Protein AF-A0AAV7X5X4-F1 (afdb_monomer_lite)

pLDDT: mean 74.03, std 21.83, range [29.47, 97.56]

Foldseek 3Di:
DDDKDDWDDFPDQAAKGKIKIFDDDPDADDDPRDHDPDGMDMDMDGHHHDDPPLQVVLQVFAWEKDFVVVVDDPPVPCVPPVVNVVCVVPVPLDPPQPKAKWKKAFCDKDPQLCVDPSSVQNHHRAIAMAIEGSVQFDVVSVRDGTNSHAAPHWHKYDYPVGRRIIGIIHTDDFPDDDPPCVVVVVVVDDDDDDDDDDDDDDDDDDDDVVNVVVVVVVVVVVPDNPSANPHRYIYTD

Radius of gyration: 29.97 Å; chains: 1; bounding box: 57×84×78 Å

Structure (mmCIF, N/CA/C/O backbone):
data_AF-A0AAV7X5X4-F1
#
_entry.id   AF-A0AAV7X5X4-F1
#
loop_
_atom_site.group_PDB
_atom_site.id
_atom_site.type_symbol
_atom_site.label_atom_id
_atom_site.label_alt_id
_atom_site.label_comp_id
_atom_site.label_asym_id
_atom_site.label_entity_id
_atom_site.label_seq_id
_atom_site.pdbx_PDB_ins_code
_atom_site.Cartn_x
_atom_site.Cartn_y
_atom_site.Cartn_z
_atom_site.occupancy
_atom_site.B_iso_or_equiv
_atom_site.auth_seq_id
_atom_site.auth_comp_id
_atom_site.auth_asym_id
_atom_site.auth_atom_id
_atom_site.pdbx_PDB_model_num
ATOM 1 N N . MET A 1 1 ? 35.525 -22.283 -38.108 1.00 86.88 1 MET A N 1
ATOM 2 C CA . MET A 1 1 ? 34.504 -21.439 -37.450 1.00 86.88 1 MET A CA 1
ATOM 3 C C . MET A 1 1 ? 35.245 -20.297 -36.805 1.00 86.88 1 MET A C 1
ATOM 5 O O . MET A 1 1 ? 36.218 -20.585 -36.113 1.00 86.88 1 MET A O 1
ATOM 9 N N . SER A 1 2 ? 34.784 -19.061 -36.991 1.00 92.19 2 SER A N 1
ATOM 10 C CA . SER A 1 2 ? 35.547 -17.902 -36.536 1.00 92.19 2 SER A CA 1
ATOM 11 C C . SER A 1 2 ? 35.713 -17.884 -35.021 1.00 92.19 2 SER A C 1
ATOM 13 O O . SER A 1 2 ? 34.941 -18.499 -34.267 1.00 92.19 2 SER A O 1
ATOM 15 N N . ALA A 1 3 ? 36.687 -17.093 -34.572 1.00 93.94 3 ALA A N 1
ATOM 16 C CA . ALA A 1 3 ? 36.686 -16.584 -33.213 1.00 93.94 3 ALA A CA 1
ATOM 17 C C . ALA A 1 3 ? 35.323 -15.943 -32.883 1.00 93.94 3 ALA A C 1
ATOM 19 O O . ALA A 1 3 ? 34.595 -15.468 -33.763 1.00 93.94 3 ALA A O 1
ATOM 20 N N . TRP A 1 4 ? 34.974 -15.951 -31.599 1.00 96.12 4 TRP A N 1
ATOM 21 C CA . TRP A 1 4 ? 33.823 -15.206 -31.109 1.00 96.12 4 TRP A CA 1
ATOM 22 C C . TRP A 1 4 ? 34.075 -13.706 -31.242 1.00 96.12 4 TRP A C 1
ATOM 24 O O . TRP A 1 4 ? 35.120 -13.226 -30.805 1.00 96.12 4 TRP A O 1
ATOM 34 N N . GLY A 1 5 ? 33.097 -12.977 -31.779 1.00 96.25 5 GLY A N 1
ATOM 35 C CA . GLY A 1 5 ? 33.102 -11.517 -31.751 1.00 96.25 5 GLY A CA 1
ATOM 36 C C . GLY A 1 5 ? 33.012 -10.947 -30.325 1.00 96.25 5 GLY A C 1
ATOM 37 O O . GLY A 1 5 ? 32.880 -11.703 -29.347 1.00 96.25 5 GLY A O 1
ATOM 38 N N . PRO A 1 6 ? 33.061 -9.609 -30.188 1.00 97.00 6 PRO A N 1
ATOM 39 C CA . PRO A 1 6 ? 32.808 -8.944 -28.916 1.00 97.00 6 PRO A CA 1
ATOM 40 C C . PRO A 1 6 ? 31.407 -9.278 -28.388 1.00 97.00 6 PRO A C 1
ATOM 42 O O . PRO A 1 6 ? 30.517 -9.702 -29.128 1.00 97.00 6 PRO A O 1
ATOM 45 N N . TRP A 1 7 ? 31.217 -9.087 -27.085 1.00 97.12 7 TRP A N 1
ATOM 46 C CA . TRP A 1 7 ? 29.878 -9.076 -26.506 1.00 97.12 7 TRP A CA 1
ATOM 47 C C . TRP A 1 7 ? 29.162 -7.781 -26.884 1.00 97.12 7 TRP A C 1
ATOM 49 O O . TRP A 1 7 ? 29.785 -6.722 -26.908 1.00 97.12 7 TRP A O 1
ATOM 59 N N . SER A 1 8 ? 27.858 -7.878 -27.138 1.00 96.75 8 SER A N 1
ATOM 60 C CA . SER A 1 8 ? 26.961 -6.729 -27.157 1.00 96.75 8 SER A CA 1
ATOM 61 C C . SER A 1 8 ? 26.970 -6.012 -25.809 1.00 96.75 8 SER A C 1
ATOM 63 O O . SER A 1 8 ? 27.376 -6.571 -24.783 1.00 96.75 8 SER A O 1
ATOM 65 N N . GLU A 1 9 ? 26.407 -4.813 -25.798 1.00 95.19 9 GLU A N 1
ATOM 66 C CA . GLU A 1 9 ? 25.955 -4.174 -24.568 1.00 95.19 9 GLU A CA 1
ATOM 67 C C . GLU A 1 9 ? 24.851 -5.008 -23.884 1.00 95.19 9 GLU A C 1
ATOM 69 O O . GLU A 1 9 ? 24.385 -6.032 -24.410 1.00 95.19 9 GLU A O 1
ATOM 74 N N . CYS A 1 10 ? 24.485 -4.609 -22.666 1.00 95.19 10 CYS A N 1
ATOM 75 C CA . CYS A 1 10 ? 23.444 -5.267 -21.884 1.00 95.19 10 CYS A CA 1
ATOM 76 C C . CYS A 1 10 ? 22.060 -4.874 -22.419 1.00 95.19 10 CYS A C 1
ATOM 78 O O . CYS A 1 10 ? 21.794 -3.689 -22.579 1.00 95.19 10 CYS A O 1
ATOM 80 N N . ASP A 1 11 ? 21.168 -5.843 -22.643 1.00 94.81 11 ASP A N 1
ATOM 81 C CA . ASP A 1 11 ? 19.790 -5.589 -23.103 1.00 94.81 11 ASP A CA 1
ATOM 82 C C . ASP A 1 11 ? 18.878 -4.924 -22.049 1.00 94.81 11 ASP A C 1
ATOM 84 O O . ASP A 1 11 ? 17.725 -4.611 -22.341 1.00 94.81 11 ASP A O 1
ATOM 88 N N . ALA A 1 12 ? 19.397 -4.677 -20.841 1.00 89.75 12 ALA A N 1
ATOM 89 C CA . ALA A 1 12 ? 18.703 -4.011 -19.750 1.00 89.75 12 ALA A CA 1
ATOM 90 C C . ALA A 1 12 ? 19.502 -2.800 -19.240 1.00 89.75 12 ALA A C 1
ATOM 92 O O . ALA A 1 12 ? 20.587 -2.948 -18.672 1.00 89.75 12 ALA A O 1
ATOM 93 N N . GLU A 1 13 ? 18.918 -1.606 -19.369 1.00 88.69 13 GLU A N 1
ATOM 94 C CA . GLU A 1 13 ? 19.448 -0.353 -18.807 1.00 88.69 13 GLU A CA 1
ATOM 95 C C . GLU A 1 13 ? 19.591 -0.428 -17.278 1.00 88.69 13 GLU A C 1
ATOM 97 O O . GLU A 1 13 ? 20.532 0.115 -16.692 1.00 88.69 13 GLU A O 1
ATOM 102 N N . CYS A 1 14 ? 18.673 -1.146 -16.621 1.00 88.62 14 CYS A N 1
ATOM 103 C CA . CYS A 1 14 ? 18.682 -1.380 -15.185 1.00 88.62 14 CYS A CA 1
ATOM 104 C C . CYS A 1 14 ? 18.357 -2.838 -14.828 1.00 88.62 14 CYS A C 1
ATOM 106 O O . CYS A 1 14 ? 17.607 -3.522 -15.521 1.00 88.62 14 CYS A O 1
ATOM 108 N N . GLY A 1 15 ? 18.882 -3.308 -13.695 1.00 86.81 15 GLY A N 1
ATOM 109 C CA . GLY A 1 15 ? 18.588 -4.644 -13.176 1.00 86.81 15 GLY A CA 1
ATOM 110 C C . GLY A 1 15 ? 19.305 -5.757 -13.942 1.00 86.81 15 GLY A C 1
ATOM 111 O O . GLY A 1 15 ? 20.392 -5.552 -14.472 1.00 86.81 15 GLY A O 1
ATOM 112 N N . ALA A 1 16 ? 18.731 -6.960 -13.942 1.00 92.50 16 ALA A N 1
ATOM 113 C CA . ALA A 1 16 ? 19.340 -8.128 -14.572 1.00 92.50 16 ALA A CA 1
ATOM 114 C C . ALA A 1 16 ? 18.939 -8.233 -16.050 1.00 92.50 16 ALA A C 1
ATOM 116 O O . ALA A 1 16 ? 17.757 -8.370 -16.360 1.00 92.50 16 ALA A O 1
ATOM 117 N N . GLY A 1 17 ? 19.934 -8.234 -16.935 1.00 95.00 17 GLY A N 1
ATOM 118 C CA . GLY A 1 17 ? 19.769 -8.385 -18.380 1.00 95.00 17 GLY A CA 1
ATOM 119 C C . GLY A 1 17 ? 20.626 -9.508 -18.958 1.00 95.00 17 GLY A C 1
ATOM 120 O O . GLY A 1 17 ? 21.184 -10.358 -18.248 1.00 95.00 17 GLY A O 1
ATOM 121 N N . ARG A 1 18 ? 20.757 -9.510 -20.280 1.00 96.81 18 ARG A N 1
ATOM 122 C CA . ARG A 1 18 ? 21.574 -10.433 -21.066 1.00 96.81 18 ARG A CA 1
ATOM 123 C C . ARG A 1 18 ? 22.404 -9.651 -22.080 1.00 96.81 18 ARG A C 1
ATOM 125 O O . ARG A 1 18 ? 22.005 -8.615 -22.592 1.00 96.81 18 ARG A O 1
ATOM 132 N N . MET A 1 19 ? 23.569 -10.190 -22.402 1.00 97.25 19 MET A N 1
ATOM 133 C CA . MET A 1 19 ? 24.369 -9.756 -23.545 1.00 97.25 19 MET A CA 1
ATOM 134 C C . MET A 1 19 ? 24.699 -10.968 -24.413 1.00 97.25 19 MET A C 1
ATOM 136 O O . MET A 1 19 ? 24.740 -12.110 -23.929 1.00 97.25 19 MET A O 1
ATOM 140 N N . SER A 1 20 ? 24.918 -10.741 -25.704 1.00 97.38 20 SER A N 1
ATOM 141 C CA . SER A 1 20 ? 25.133 -11.802 -26.690 1.00 97.38 20 SER A CA 1
ATOM 142 C C . SER A 1 20 ? 26.377 -11.565 -27.538 1.00 97.38 20 SER A C 1
ATOM 144 O O . SER A 1 20 ? 26.857 -10.444 -27.643 1.00 97.38 20 SER A O 1
ATOM 146 N N . ARG A 1 21 ? 26.921 -12.630 -28.126 1.00 97.56 21 ARG A N 1
ATOM 147 C CA . ARG A 1 21 ? 27.977 -12.547 -29.142 1.00 97.56 21 ARG A CA 1
ATOM 148 C C . ARG A 1 21 ? 27.797 -13.624 -30.196 1.00 97.56 21 ARG A C 1
ATOM 150 O O . ARG A 1 21 ? 27.261 -14.693 -29.896 1.00 97.56 21 ARG A O 1
ATOM 157 N N . ALA A 1 22 ? 28.275 -13.352 -31.404 1.00 96.56 22 ALA A N 1
ATOM 158 C CA . ALA A 1 22 ? 28.167 -14.243 -32.554 1.00 96.56 22 ALA A CA 1
ATOM 159 C C . ALA A 1 22 ? 29.541 -14.726 -33.056 1.00 96.56 22 ALA A C 1
ATOM 161 O O . ALA A 1 22 ? 30.582 -14.160 -32.710 1.00 96.56 22 ALA A O 1
ATOM 162 N N . ARG A 1 23 ? 29.534 -15.777 -33.880 1.00 95.88 23 ARG A N 1
ATOM 163 C CA . ARG A 1 23 ? 30.668 -16.242 -34.696 1.00 95.88 23 ARG A CA 1
ATOM 164 C C . ARG A 1 23 ? 30.175 -16.870 -35.999 1.00 95.88 23 ARG A C 1
ATOM 166 O O . ARG A 1 23 ? 29.079 -17.428 -36.037 1.00 95.88 23 ARG A O 1
ATOM 173 N N . ALA A 1 24 ? 30.996 -16.817 -37.041 1.00 94.31 24 ALA A N 1
ATOM 174 C CA . ALA A 1 24 ? 30.646 -17.266 -38.384 1.00 94.31 24 ALA A CA 1
ATOM 175 C C . ALA A 1 24 ? 31.143 -18.689 -38.707 1.00 94.31 24 ALA A C 1
ATOM 177 O O . ALA A 1 24 ? 32.104 -19.208 -38.124 1.00 94.31 24 ALA A O 1
ATOM 178 N N . ILE A 1 25 ? 30.504 -19.310 -39.700 1.00 93.69 25 ILE A N 1
ATOM 179 C CA . ILE A 1 25 ? 30.976 -20.540 -40.344 1.00 93.69 25 ILE A CA 1
ATOM 180 C C . ILE A 1 25 ? 31.867 -20.140 -41.528 1.00 93.69 25 ILE A C 1
ATOM 182 O O . ILE A 1 25 ? 31.377 -19.884 -42.617 1.00 93.69 25 ILE A O 1
ATOM 186 N N . GLU A 1 26 ? 33.184 -20.080 -41.316 1.00 90.75 26 GLU A N 1
ATOM 187 C CA . GLU A 1 26 ? 34.158 -19.725 -42.374 1.00 90.75 26 GLU A CA 1
ATOM 188 C C . GLU A 1 26 ? 34.313 -20.817 -43.444 1.00 90.75 26 GLU A C 1
ATOM 190 O O . GLU A 1 26 ? 34.779 -20.554 -44.547 1.00 90.75 26 GLU A O 1
ATOM 195 N N . ARG A 1 27 ? 33.988 -22.067 -43.092 1.00 89.19 27 ARG A N 1
ATOM 196 C CA . ARG A 1 27 ? 34.016 -23.235 -43.977 1.00 89.19 27 ARG A CA 1
ATOM 197 C C . ARG A 1 27 ? 32.823 -24.127 -43.624 1.00 89.19 27 ARG A C 1
ATOM 199 O O . ARG A 1 27 ? 32.740 -24.537 -42.461 1.00 89.19 27 ARG A O 1
ATOM 206 N N . PRO A 1 28 ? 31.893 -24.400 -44.556 1.00 86.88 28 PRO A N 1
ATOM 207 C CA . PRO A 1 28 ? 30.778 -25.305 -44.303 1.00 86.88 28 PRO A CA 1
ATOM 208 C C . PRO A 1 28 ? 31.270 -26.758 -44.169 1.00 86.88 28 PRO A C 1
ATOM 210 O O . PRO A 1 28 ? 32.331 -27.097 -44.700 1.00 86.88 28 PRO A O 1
ATOM 213 N N . PRO A 1 29 ? 30.521 -27.636 -43.479 1.00 87.94 29 PRO A N 1
ATOM 214 C CA . PRO A 1 29 ? 30.790 -29.067 -43.517 1.00 87.94 29 PRO A CA 1
ATOM 215 C C . PRO A 1 29 ? 30.564 -29.615 -44.934 1.00 87.94 29 PRO A C 1
ATOM 217 O O . PRO A 1 29 ? 29.550 -29.324 -45.564 1.00 87.94 29 PRO A O 1
ATOM 220 N N . ILE A 1 30 ? 31.499 -30.437 -45.408 1.00 91.44 30 ILE A N 1
ATOM 221 C CA . ILE A 1 30 ? 31.429 -31.160 -46.686 1.00 91.44 30 ILE A CA 1
ATOM 222 C C . ILE A 1 30 ? 31.573 -32.665 -46.434 1.00 91.44 30 ILE A C 1
ATOM 224 O O . ILE A 1 30 ? 32.090 -33.060 -45.389 1.00 91.44 30 ILE A O 1
ATOM 228 N N . ASN A 1 31 ? 31.124 -33.501 -47.375 1.00 90.56 31 ASN A N 1
ATOM 229 C CA . ASN A 1 31 ? 31.317 -34.961 -47.375 1.00 90.56 31 ASN A CA 1
ATOM 230 C C . ASN A 1 31 ? 30.936 -35.657 -46.046 1.00 90.56 31 ASN A C 1
ATOM 232 O O . ASN A 1 31 ? 31.691 -36.471 -45.522 1.00 90.56 31 ASN A O 1
ATOM 236 N N . GLY A 1 32 ? 29.781 -35.303 -45.468 1.00 88.56 32 GLY A N 1
ATOM 237 C CA . GLY A 1 32 ? 29.319 -35.851 -44.181 1.00 88.56 32 GLY A CA 1
ATOM 238 C C . GLY A 1 32 ? 29.991 -35.249 -42.937 1.00 88.56 32 GLY A C 1
ATOM 239 O O . GLY A 1 32 ? 29.809 -35.757 -41.832 1.00 88.56 32 GLY A O 1
ATOM 240 N N . GLY A 1 33 ? 30.763 -34.168 -43.091 1.00 86.44 33 GLY A N 1
ATOM 241 C CA . GLY A 1 33 ? 31.429 -33.473 -41.992 1.00 86.44 33 GLY A CA 1
ATOM 242 C C . GLY A 1 33 ? 30.476 -33.006 -40.883 1.00 86.44 33 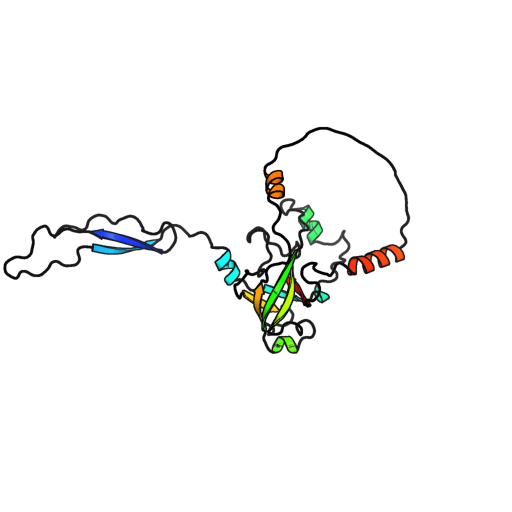GLY A C 1
ATOM 243 O O . GLY A 1 33 ? 29.344 -32.591 -41.125 1.00 86.44 33 GLY A O 1
ATOM 244 N N . LYS A 1 34 ? 30.961 -33.045 -39.638 1.00 88.88 34 LYS A N 1
ATOM 245 C CA . LYS A 1 34 ? 30.184 -32.705 -38.437 1.00 88.88 34 LYS A CA 1
ATOM 246 C C . LYS A 1 34 ? 29.632 -31.273 -38.493 1.00 88.88 34 LYS A C 1
ATOM 248 O O . LYS A 1 34 ? 30.373 -30.327 -38.759 1.00 88.88 34 LYS A O 1
ATOM 253 N N . HIS A 1 35 ? 28.348 -31.111 -38.163 1.00 86.75 35 HIS A N 1
ATOM 254 C CA . HIS A 1 35 ? 27.709 -29.798 -38.049 1.00 86.75 35 HIS A CA 1
ATOM 255 C C . HIS A 1 35 ? 28.466 -28.861 -37.094 1.00 86.75 35 HIS A C 1
ATOM 257 O O . HIS A 1 35 ? 28.975 -29.271 -36.047 1.00 86.75 35 HIS A O 1
ATOM 263 N N . CYS A 1 36 ? 28.496 -27.575 -37.446 1.00 88.38 36 CYS A N 1
ATOM 264 C CA . CYS A 1 36 ? 29.049 -26.531 -36.592 1.00 88.38 36 CYS A CA 1
ATOM 265 C C . CYS A 1 36 ? 28.257 -26.406 -35.281 1.00 88.38 36 CYS A C 1
ATOM 267 O O . CYS A 1 36 ? 27.032 -26.509 -35.267 1.00 88.38 36 CYS A O 1
ATOM 269 N N . GLY A 1 37 ? 28.964 -26.154 -34.175 1.00 89.56 37 GLY A N 1
ATOM 270 C CA . GLY A 1 37 ? 28.332 -25.867 -32.885 1.00 89.56 37 GLY A CA 1
ATOM 271 C C . GLY A 1 37 ? 27.673 -24.483 -32.848 1.00 89.56 37 GLY A C 1
ATOM 272 O O . GLY A 1 37 ? 27.738 -23.725 -33.812 1.00 89.56 37 GLY A O 1
ATOM 273 N N . ALA A 1 38 ? 27.090 -24.123 -31.699 1.00 92.81 38 ALA A N 1
ATOM 274 C CA . ALA A 1 38 ? 26.351 -22.870 -31.520 1.00 92.81 38 ALA A CA 1
ATOM 275 C C . ALA A 1 38 ? 27.091 -21.633 -32.079 1.00 92.81 38 ALA A C 1
ATOM 277 O O . ALA A 1 38 ? 28.264 -21.394 -31.757 1.00 92.81 38 ALA A O 1
ATOM 278 N N . LEU A 1 39 ? 26.379 -20.859 -32.906 1.00 95.12 39 LEU A N 1
ATOM 279 C CA . LEU A 1 39 ? 26.858 -19.634 -33.564 1.00 95.12 39 LEU A CA 1
ATOM 280 C C . LEU A 1 39 ? 26.618 -18.370 -32.734 1.00 95.12 39 LEU A C 1
ATOM 282 O O . LEU A 1 39 ? 27.253 -17.352 -32.982 1.00 95.12 39 LEU A O 1
ATOM 286 N N . VAL A 1 40 ? 25.727 -18.443 -31.742 1.00 96.31 40 VAL A N 1
ATOM 287 C CA . VAL A 1 40 ? 25.410 -17.362 -30.802 1.00 96.31 40 VAL A CA 1
ATOM 288 C C . VAL A 1 40 ? 25.638 -17.863 -29.381 1.00 96.31 40 VAL A C 1
ATOM 290 O O . VAL A 1 40 ? 25.198 -18.957 -29.026 1.00 96.31 40 VAL A O 1
ATOM 293 N N . GLN A 1 41 ? 26.302 -17.057 -28.557 1.00 97.12 41 GLN A N 1
ATOM 294 C CA . GLN A 1 41 ? 26.424 -17.263 -27.116 1.00 97.12 41 GLN A CA 1
ATOM 295 C C . GLN A 1 41 ? 25.696 -16.125 -26.393 1.00 97.12 41 GLN A C 1
ATOM 297 O O . GLN A 1 41 ? 25.760 -14.977 -26.829 1.00 97.12 41 GLN A O 1
ATOM 302 N N . LYS A 1 42 ? 25.017 -16.427 -25.283 1.00 97.31 42 LYS A N 1
ATOM 303 C CA . LYS A 1 42 ? 24.385 -15.436 -24.396 1.00 97.31 42 LYS A CA 1
ATOM 304 C C . LYS A 1 42 ? 24.942 -15.599 -22.979 1.00 97.31 42 LYS A C 1
ATOM 306 O O . LYS A 1 42 ? 25.141 -16.732 -22.544 1.00 97.31 42 LYS A O 1
ATOM 311 N N . ARG A 1 43 ? 25.165 -14.498 -22.259 1.00 96.56 43 ARG A N 1
ATOM 312 C CA . ARG A 1 43 ? 25.468 -14.485 -20.813 1.00 96.56 43 ARG A CA 1
ATOM 313 C C . ARG A 1 43 ? 24.611 -13.440 -20.103 1.00 96.56 43 ARG A C 1
ATOM 315 O O . ARG A 1 43 ? 24.091 -12.540 -20.756 1.00 96.56 43 ARG A O 1
ATOM 322 N N . ALA A 1 44 ? 24.456 -13.572 -18.789 1.00 95.94 44 ALA A N 1
ATOM 323 C CA . ALA A 1 44 ? 23.809 -12.547 -17.977 1.00 95.94 44 ALA A CA 1
ATOM 324 C C . ALA A 1 44 ? 24.676 -11.278 -17.888 1.00 95.94 44 ALA A C 1
ATOM 326 O O . ALA A 1 44 ? 25.903 -11.339 -18.017 1.00 95.94 44 ALA A O 1
ATOM 327 N N . CYS A 1 45 ? 24.029 -10.146 -17.646 1.00 95.31 45 CYS A N 1
ATOM 328 C CA . CYS A 1 45 ? 24.646 -8.868 -17.313 1.00 95.31 45 CYS A CA 1
ATOM 329 C C . CYS A 1 45 ? 23.791 -8.138 -16.271 1.00 95.31 45 CYS A C 1
ATOM 331 O O . CYS A 1 45 ? 22.670 -8.552 -15.975 1.00 95.31 45 CYS A O 1
ATOM 333 N N . MET A 1 46 ? 24.342 -7.073 -15.697 1.00 92.31 46 MET A N 1
ATOM 334 C CA . MET A 1 46 ? 23.645 -6.217 -14.746 1.00 92.31 46 MET A CA 1
ATOM 335 C C . MET A 1 46 ? 23.743 -4.781 -15.256 1.00 92.31 46 MET A C 1
ATOM 337 O O . MET A 1 46 ? 24.854 -4.279 -15.433 1.00 92.31 46 MET A O 1
ATOM 341 N N . GLY A 1 47 ? 22.599 -4.153 -15.513 1.00 87.69 47 GLY A N 1
ATOM 342 C CA . GLY A 1 47 ? 22.500 -2.720 -15.758 1.00 87.69 47 GLY A CA 1
ATOM 343 C C . GLY A 1 47 ? 22.621 -1.923 -14.457 1.00 87.69 47 GLY A C 1
ATOM 344 O O . GLY A 1 47 ? 23.042 -2.434 -13.412 1.00 87.69 47 GLY A O 1
ATOM 345 N N . GLN A 1 48 ? 22.203 -0.662 -14.492 1.00 87.69 48 GLN A N 1
ATOM 346 C CA . GLN A 1 48 ? 22.166 0.189 -13.304 1.00 87.69 48 GLN A CA 1
ATOM 347 C C . GLN A 1 48 ? 21.202 -0.337 -12.227 1.00 87.69 48 GLN A C 1
ATOM 349 O O . GLN A 1 48 ? 20.344 -1.193 -12.464 1.00 87.69 48 GLN A O 1
ATOM 354 N N . ARG A 1 49 ? 21.306 0.190 -11.002 1.00 78.75 49 ARG A N 1
ATOM 355 C CA . ARG A 1 49 ? 20.288 -0.066 -9.971 1.00 78.75 49 ARG A CA 1
ATOM 356 C C . ARG A 1 49 ? 18.961 0.532 -10.439 1.00 78.75 49 ARG A C 1
ATOM 358 O O . ARG A 1 49 ? 18.846 1.751 -10.500 1.00 78.75 49 ARG A O 1
ATOM 365 N N . CYS A 1 50 ? 17.972 -0.312 -10.738 1.00 77.38 50 CYS A N 1
ATOM 366 C CA . CYS A 1 50 ? 16.644 0.170 -11.111 1.00 77.38 50 CYS A CA 1
ATOM 367 C C . CYS A 1 50 ? 16.083 1.129 -10.051 1.00 77.38 50 CYS A C 1
ATOM 369 O O . CYS A 1 50 ? 16.263 0.870 -8.850 1.00 77.38 50 CYS A O 1
ATOM 371 N N . PRO A 1 51 ? 15.352 2.181 -10.465 1.00 71.81 51 PRO A N 1
ATOM 372 C CA . PRO A 1 51 ? 14.519 2.952 -9.558 1.00 71.81 51 PRO A CA 1
ATOM 373 C C . PRO A 1 51 ? 13.656 2.011 -8.715 1.00 71.81 51 PRO A C 1
ATOM 375 O O . PRO A 1 51 ? 13.087 1.041 -9.224 1.00 71.81 51 PRO A O 1
ATOM 378 N N . ARG A 1 52 ? 13.553 2.276 -7.409 1.00 65.31 52 ARG A N 1
ATOM 379 C CA . ARG A 1 52 ? 12.592 1.553 -6.572 1.00 65.31 52 ARG A CA 1
ATOM 380 C C . ARG A 1 52 ? 11.194 1.981 -6.993 1.00 65.31 52 ARG A C 1
ATOM 382 O O . ARG A 1 52 ? 10.754 3.062 -6.615 1.00 65.31 52 ARG A O 1
ATOM 389 N N . ASP A 1 53 ? 10.506 1.114 -7.729 1.00 69.31 53 ASP A N 1
ATOM 390 C CA . ASP A 1 53 ? 9.074 1.240 -7.979 1.00 69.31 53 ASP A CA 1
ATOM 391 C C . ASP A 1 53 ? 8.346 1.420 -6.633 1.00 69.31 53 ASP A C 1
ATOM 393 O O . ASP A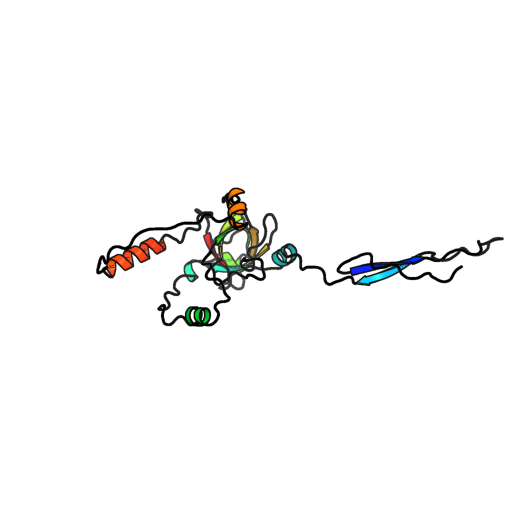 1 53 ? 8.269 0.506 -5.802 1.00 69.31 53 ASP A O 1
ATOM 397 N N . GLN A 1 54 ? 7.838 2.633 -6.408 1.00 66.19 54 GLN A N 1
ATOM 398 C CA . GLN A 1 54 ? 7.165 2.998 -5.167 1.00 66.19 54 GLN A CA 1
ATOM 399 C C . GLN A 1 54 ? 5.850 2.231 -4.977 1.00 66.19 54 GLN A C 1
ATOM 401 O O . GLN A 1 54 ? 5.419 2.049 -3.837 1.00 66.19 54 GLN A O 1
ATOM 406 N N . ARG A 1 55 ? 5.243 1.733 -6.063 1.00 69.88 55 ARG A N 1
ATOM 407 C CA . ARG A 1 55 ? 4.045 0.887 -6.041 1.00 69.88 55 ARG A CA 1
ATOM 408 C C . ARG A 1 55 ? 4.407 -0.510 -5.532 1.00 69.88 55 ARG A C 1
ATOM 410 O O . ARG A 1 55 ? 3.756 -1.019 -4.622 1.00 69.88 55 ARG A O 1
ATOM 417 N N . GLN A 1 56 ? 5.511 -1.096 -6.001 1.00 78.25 56 GLN A N 1
ATOM 418 C CA . GLN A 1 56 ? 6.065 -2.330 -5.420 1.00 78.25 56 GLN A CA 1
ATOM 419 C C . GLN A 1 56 ? 6.540 -2.172 -3.971 1.00 78.25 56 GLN A C 1
ATOM 421 O O . GLN A 1 56 ? 6.439 -3.133 -3.204 1.00 78.25 56 GLN A O 1
ATOM 426 N N . ALA A 1 57 ? 7.022 -0.992 -3.569 1.00 79.81 57 ALA A N 1
ATOM 427 C CA . ALA A 1 57 ? 7.293 -0.700 -2.162 1.00 79.81 57 ALA A CA 1
ATOM 428 C C . ALA A 1 57 ? 5.993 -0.708 -1.335 1.00 79.81 57 ALA A C 1
ATOM 430 O O . ALA A 1 57 ? 5.903 -1.464 -0.369 1.00 79.81 57 ALA A O 1
ATOM 431 N N . ALA A 1 58 ? 4.948 -0.000 -1.778 1.00 82.88 58 ALA A N 1
ATOM 432 C CA . ALA A 1 58 ? 3.647 0.052 -1.101 1.00 82.88 58 ALA A CA 1
ATOM 433 C C . ALA A 1 58 ? 2.942 -1.319 -0.986 1.00 82.88 58 ALA A C 1
ATOM 435 O O . ALA A 1 58 ? 2.276 -1.591 0.010 1.00 82.88 58 ALA A O 1
ATOM 436 N N . LEU A 1 59 ? 3.143 -2.236 -1.942 1.00 87.50 59 LEU A N 1
ATOM 437 C CA . LEU A 1 59 ? 2.693 -3.640 -1.838 1.00 87.50 59 LEU A CA 1
ATOM 438 C C . LEU A 1 59 ? 3.441 -4.452 -0.752 1.00 87.50 59 LEU A C 1
ATOM 440 O O . LEU A 1 59 ? 2.958 -5.492 -0.277 1.00 87.50 59 LEU A O 1
ATOM 444 N N . ARG A 1 60 ? 4.645 -4.015 -0.367 1.00 89.25 60 ARG A N 1
ATOM 445 C CA . ARG A 1 60 ? 5.503 -4.644 0.656 1.00 89.25 60 ARG A CA 1
ATOM 446 C C . ARG A 1 60 ? 5.367 -3.992 2.035 1.00 89.25 60 ARG A C 1
ATOM 448 O O . ARG A 1 60 ? 5.610 -4.670 3.032 1.00 89.25 60 ARG A O 1
ATOM 455 N N . GLU A 1 61 ? 4.901 -2.750 2.102 1.00 91.38 61 GLU A N 1
ATOM 456 C CA . GLU A 1 61 ? 4.511 -2.083 3.347 1.00 91.38 61 GLU A CA 1
ATOM 457 C C . GLU A 1 61 ? 3.419 -2.877 4.107 1.00 91.38 61 GLU A C 1
ATOM 459 O O . GLU A 1 61 ? 2.673 -3.686 3.542 1.00 91.38 61 GLU A O 1
ATOM 464 N N . THR A 1 62 ? 3.353 -2.657 5.420 1.00 95.00 62 THR A N 1
ATOM 465 C CA . THR A 1 62 ? 2.284 -3.133 6.308 1.00 95.00 62 THR A CA 1
ATOM 466 C C . THR A 1 62 ? 1.892 -1.949 7.181 1.00 95.00 62 THR A C 1
ATOM 468 O O . THR A 1 62 ? 2.761 -1.370 7.833 1.00 95.00 62 THR A O 1
ATOM 471 N N . ALA A 1 63 ? 0.615 -1.575 7.179 1.00 95.25 63 ALA A N 1
ATOM 472 C CA . ALA A 1 63 ? 0.106 -0.504 8.025 1.00 95.25 63 ALA A CA 1
ATOM 473 C C . ALA A 1 63 ? 0.120 -0.906 9.500 1.00 95.25 63 ALA A C 1
ATOM 475 O O . ALA A 1 63 ? -0.250 -2.033 9.844 1.00 95.25 63 ALA A O 1
ATOM 476 N N . LEU A 1 64 ? 0.507 0.030 10.361 1.00 94.12 64 LEU A N 1
ATOM 477 C CA . LEU A 1 64 ? 0.443 -0.113 11.809 1.00 94.12 64 LEU A CA 1
ATOM 478 C C . LEU A 1 64 ? -0.722 0.730 12.326 1.00 94.12 64 LEU A C 1
ATOM 480 O O . LEU A 1 64 ? -0.793 1.923 12.043 1.00 94.12 64 LEU A O 1
ATOM 484 N N . LEU A 1 65 ? -1.654 0.084 13.028 1.00 93.06 65 LEU A N 1
ATOM 485 C CA . LEU A 1 65 ? -2.913 0.685 13.461 1.00 93.06 65 LEU A CA 1
ATOM 486 C C . LEU A 1 65 ? -2.963 0.902 14.972 1.00 93.06 65 LEU A C 1
ATOM 488 O O . LEU A 1 65 ? -2.795 -0.047 15.750 1.00 93.06 65 LEU A O 1
ATOM 492 N N . LEU A 1 66 ? -3.346 2.114 15.370 1.00 90.25 66 LEU A N 1
ATOM 493 C CA . LEU A 1 66 ? -3.962 2.392 16.668 1.00 90.25 66 LEU A CA 1
ATOM 494 C C . LEU A 1 66 ? -5.443 2.770 16.480 1.00 90.25 66 LEU A C 1
ATOM 496 O O . LEU A 1 66 ? -5.777 3.409 15.481 1.00 90.25 66 LEU A O 1
ATOM 500 N N . PRO A 1 67 ? -6.352 2.401 17.404 1.00 87.62 67 PRO A N 1
ATOM 501 C CA . PRO A 1 67 ? -7.714 2.932 17.420 1.00 87.62 67 PRO A CA 1
ATOM 502 C C . PRO A 1 67 ? -7.663 4.435 17.693 1.00 87.62 67 PRO A C 1
ATOM 504 O O . PRO A 1 67 ? -6.888 4.865 18.550 1.00 87.62 67 PRO A O 1
ATOM 507 N N . ALA A 1 68 ? -8.510 5.234 17.041 1.00 80.75 68 ALA A N 1
ATOM 508 C CA . ALA A 1 68 ? -8.493 6.688 17.234 1.00 80.75 68 ALA A CA 1
ATOM 509 C C . ALA A 1 68 ? -8.758 7.117 18.689 1.00 80.75 68 ALA A C 1
ATOM 511 O O . ALA A 1 68 ? -8.232 8.129 19.142 1.00 80.75 68 ALA A O 1
ATOM 512 N N . SER A 1 69 ? -9.456 6.282 19.469 1.00 74.19 69 SER A N 1
ATOM 513 C CA . SER A 1 69 ? -9.642 6.478 20.911 1.00 74.19 69 SER A CA 1
ATOM 514 C C . SER A 1 69 ? -8.339 6.499 21.728 1.00 74.19 69 SER A C 1
ATOM 516 O O . SER A 1 69 ? -8.358 6.944 22.870 1.00 74.19 69 SER A O 1
ATOM 518 N N . LEU A 1 70 ? -7.228 5.992 21.176 1.00 74.31 70 LEU A N 1
ATOM 519 C CA . LEU A 1 70 ? -5.883 6.030 21.768 1.00 74.31 70 LEU A CA 1
ATOM 520 C C . LEU A 1 70 ? -4.958 7.064 21.095 1.00 74.31 70 LEU A C 1
ATOM 522 O O . LEU A 1 70 ? -3.802 7.183 21.491 1.00 74.31 70 LEU A O 1
ATOM 526 N N . GLY A 1 71 ? -5.450 7.806 20.096 1.00 65.19 71 GLY A N 1
ATOM 527 C CA . GLY A 1 71 ? -4.772 8.981 19.535 1.00 65.19 71 GLY A CA 1
ATOM 528 C C . GLY A 1 71 ? -5.052 10.276 20.303 1.00 65.19 71 GLY A C 1
ATOM 529 O O . GLY A 1 71 ? -4.413 11.295 20.052 1.00 65.19 71 GLY A O 1
ATOM 530 N N . TRP A 1 72 ? -5.999 10.258 21.246 1.00 54.47 72 TRP A N 1
ATOM 531 C CA . TRP A 1 72 ? -6.325 11.433 22.048 1.00 54.47 72 TRP A CA 1
ATOM 532 C C . TRP A 1 72 ? -5.234 11.806 23.050 1.00 54.47 72 TRP A C 1
ATOM 534 O O . TRP A 1 72 ? -4.626 10.962 23.702 1.00 54.47 72 TRP A O 1
ATOM 544 N N . SER A 1 73 ? -5.090 13.118 23.219 1.00 46.94 73 SER A N 1
ATOM 545 C CA . SER A 1 73 ? -4.213 13.794 24.166 1.00 46.94 73 SER A CA 1
ATOM 546 C C . SER A 1 73 ? -2.723 13.447 24.057 1.00 46.94 73 SER A C 1
ATOM 548 O O . SER A 1 73 ? -2.112 12.772 24.888 1.00 46.94 73 SER A O 1
ATOM 550 N N . ARG A 1 74 ? -2.078 14.131 23.108 1.00 48.66 74 ARG A N 1
ATOM 551 C CA . ARG A 1 74 ? -0.974 15.004 23.520 1.00 48.66 74 ARG A CA 1
ATOM 552 C C . ARG A 1 74 ? -1.456 16.445 23.690 1.00 48.66 74 ARG A C 1
ATOM 554 O O . ARG A 1 74 ? -0.956 17.340 23.020 1.00 48.66 74 ARG A O 1
ATOM 561 N N . ASP A 1 75 ? -2.290 16.687 24.702 1.00 49.00 75 ASP A N 1
ATOM 562 C CA . ASP A 1 75 ? -2.366 18.004 25.361 1.00 49.00 75 ASP A CA 1
ATOM 563 C C . ASP A 1 75 ? -1.112 18.221 26.232 1.00 49.00 75 ASP A C 1
ATOM 565 O O . ASP A 1 75 ? -1.162 18.615 27.398 1.00 49.00 75 ASP A O 1
ATOM 569 N N . VAL A 1 76 ? 0.059 17.914 25.664 1.00 48.47 76 VAL A N 1
ATOM 570 C CA . VAL A 1 76 ? 1.344 18.230 26.268 1.00 48.47 76 VAL A CA 1
ATOM 571 C C . VAL A 1 76 ? 1.463 19.740 26.184 1.00 48.47 76 VAL A C 1
ATOM 573 O O . VAL A 1 76 ? 1.502 20.290 25.084 1.00 48.47 76 VAL A O 1
ATOM 576 N N . ASN A 1 77 ? 1.496 20.392 27.350 1.00 50.81 77 ASN A N 1
ATOM 577 C CA . ASN A 1 77 ? 1.707 21.831 27.498 1.00 50.81 77 ASN A CA 1
ATOM 578 C C . ASN A 1 77 ? 2.702 22.323 26.435 1.00 50.81 77 ASN A C 1
ATOM 580 O O . ASN A 1 77 ? 3.833 21.842 26.388 1.00 50.81 77 ASN A O 1
ATOM 584 N N . ALA A 1 78 ? 2.272 23.262 25.587 1.00 55.03 78 ALA A N 1
ATOM 585 C CA . ALA A 1 78 ? 2.966 23.646 24.356 1.00 55.03 78 ALA A CA 1
ATOM 586 C C . ALA A 1 78 ? 4.426 24.102 24.553 1.00 55.03 78 ALA A C 1
ATOM 588 O O . ALA A 1 78 ? 5.203 24.080 23.602 1.00 55.03 78 ALA A O 1
ATOM 589 N N . THR A 1 79 ? 4.789 24.494 25.778 1.00 56.12 79 THR A N 1
ATOM 590 C CA . THR A 1 79 ? 6.157 24.846 26.200 1.00 56.12 79 THR A CA 1
ATOM 591 C C . THR A 1 79 ? 7.061 23.631 26.456 1.00 56.12 79 THR A C 1
ATOM 593 O O . THR A 1 79 ? 8.276 23.720 26.298 1.00 56.12 79 THR A O 1
ATOM 596 N N . HIS A 1 80 ? 6.483 22.491 26.841 1.00 55.88 80 HIS A N 1
ATOM 597 C CA . HIS A 1 80 ? 7.174 21.285 27.307 1.00 55.88 80 HIS A CA 1
ATOM 598 C C . HIS A 1 80 ? 7.192 20.135 26.287 1.00 55.88 80 HIS A C 1
ATOM 600 O O . HIS A 1 80 ? 7.871 19.135 26.529 1.00 55.88 80 HIS A O 1
ATOM 606 N N . ASP A 1 81 ? 6.504 20.235 25.141 1.00 59.47 81 ASP A N 1
ATOM 607 C CA . ASP A 1 81 ? 6.645 19.206 24.105 1.00 59.47 81 ASP A CA 1
ATOM 608 C C . ASP A 1 81 ? 8.045 19.246 23.481 1.00 59.47 81 ASP A C 1
ATOM 610 O O . ASP A 1 81 ? 8.394 20.107 22.671 1.00 59.47 81 ASP A O 1
ATOM 614 N N . ILE A 1 82 ? 8.838 18.241 23.842 1.00 61.34 82 ILE A N 1
ATOM 615 C CA . ILE A 1 82 ? 10.180 17.998 23.319 1.00 61.34 82 ILE A CA 1
ATOM 616 C C . ILE A 1 82 ? 10.159 17.887 21.783 1.00 61.34 82 ILE A C 1
ATOM 618 O O . ILE A 1 82 ? 11.129 18.297 21.152 1.00 61.34 82 ILE A O 1
ATOM 622 N N . ARG A 1 83 ? 9.071 17.417 21.145 1.00 55.56 83 ARG A N 1
ATOM 623 C CA . ARG A 1 83 ? 8.984 17.363 19.670 1.00 55.56 83 ARG A CA 1
ATOM 624 C C . ARG A 1 83 ? 8.823 18.747 19.050 1.00 55.56 83 ARG A C 1
ATOM 626 O O . ARG A 1 83 ? 9.571 19.059 18.127 1.00 55.56 83 ARG A O 1
ATOM 633 N N . ARG A 1 84 ? 7.928 19.599 19.560 1.00 54.56 84 ARG A N 1
ATOM 634 C CA . ARG A 1 84 ? 7.818 21.005 19.128 1.00 54.56 84 ARG A CA 1
ATOM 635 C C . ARG A 1 84 ? 9.129 21.765 19.358 1.00 54.56 84 ARG A C 1
ATOM 637 O O . ARG A 1 84 ? 9.608 22.443 18.453 1.00 54.56 84 ARG A O 1
ATOM 644 N N . ASN A 1 85 ? 9.770 21.549 20.507 1.00 55.19 85 ASN A N 1
ATOM 645 C CA . ASN A 1 85 ? 11.082 22.116 20.832 1.00 55.19 85 ASN A CA 1
ATOM 646 C C . ASN A 1 85 ? 12.245 21.554 19.981 1.00 55.19 85 ASN A C 1
ATOM 648 O O . ASN A 1 85 ? 13.268 22.225 19.852 1.00 55.19 85 ASN A O 1
ATOM 652 N N . LEU A 1 86 ? 12.108 20.366 19.370 1.00 55.78 86 LEU A N 1
ATOM 653 C CA . LEU A 1 86 ? 13.031 19.872 18.337 1.00 55.78 86 LEU A CA 1
ATOM 654 C C . LEU A 1 86 ? 12.708 20.429 16.943 1.00 55.78 86 LEU A C 1
ATOM 656 O O . LEU A 1 86 ? 13.643 20.793 16.235 1.00 55.78 86 LEU A O 1
ATOM 660 N N . ARG A 1 87 ? 11.427 20.554 16.557 1.00 52.56 87 ARG A N 1
ATOM 661 C CA . ARG A 1 87 ? 11.013 21.196 15.290 1.00 52.56 87 ARG A CA 1
ATOM 662 C C . ARG A 1 87 ? 11.584 22.619 15.189 1.00 52.56 87 ARG A C 1
ATOM 664 O O . ARG A 1 87 ? 12.175 22.962 14.172 1.00 52.56 87 ARG A O 1
ATOM 671 N N . LEU A 1 88 ? 11.553 23.387 16.284 1.00 53.97 88 LEU A N 1
ATOM 672 C CA . LEU A 1 88 ? 12.186 24.716 16.384 1.00 53.97 88 LEU A CA 1
ATOM 673 C C . LEU A 1 88 ? 13.718 24.726 16.175 1.00 53.97 88 LEU A C 1
ATOM 675 O O . LEU A 1 88 ? 14.281 25.784 15.911 1.00 53.97 88 LEU A O 1
ATOM 679 N N . ARG A 1 89 ? 14.409 23.579 16.276 1.00 52.75 89 ARG A N 1
ATOM 680 C CA . ARG A 1 89 ? 15.855 23.447 15.994 1.00 52.75 89 ARG A CA 1
ATOM 681 C C . ARG A 1 89 ? 16.163 22.908 14.594 1.00 52.75 89 ARG A C 1
ATOM 683 O O . ARG A 1 89 ? 17.319 22.951 14.181 1.00 52.75 89 ARG A O 1
ATOM 690 N N . TYR A 1 90 ? 15.163 22.404 13.871 1.00 49.78 90 TYR A N 1
ATOM 691 C CA . TYR A 1 90 ? 15.319 21.791 12.550 1.00 49.78 90 TYR A CA 1
ATOM 692 C C . TYR A 1 90 ? 14.293 22.354 11.548 1.00 49.78 90 TYR A C 1
ATOM 694 O O . TYR A 1 90 ? 13.390 21.632 11.123 1.00 49.78 90 TYR A O 1
ATOM 702 N N . PRO A 1 91 ? 14.453 23.616 11.094 1.00 53.25 91 PRO A N 1
ATOM 703 C CA . PRO A 1 91 ? 13.534 24.298 10.166 1.00 53.25 91 PRO A CA 1
ATOM 704 C C . PRO A 1 91 ? 13.586 23.769 8.712 1.00 53.25 91 PRO A C 1
ATOM 706 O O . PRO A 1 91 ? 13.396 24.517 7.759 1.00 53.25 91 PRO A O 1
ATOM 709 N N . LYS A 1 92 ? 13.892 22.478 8.522 1.00 50.47 92 LYS A N 1
ATOM 710 C CA . LYS A 1 92 ? 13.834 21.764 7.234 1.00 50.47 92 LYS A CA 1
ATOM 711 C C . LYS A 1 92 ? 12.666 20.777 7.144 1.00 50.47 92 LYS A C 1
ATOM 713 O O . LYS A 1 92 ? 12.376 20.308 6.044 1.00 50.47 92 LYS A O 1
ATOM 718 N N . ASP A 1 93 ? 12.002 20.483 8.261 1.00 48.69 93 ASP A N 1
ATOM 719 C CA . ASP A 1 93 ? 10.693 19.832 8.250 1.00 48.69 93 ASP A CA 1
ATOM 720 C C . ASP A 1 93 ? 9.628 20.906 7.954 1.00 48.69 93 ASP A C 1
ATOM 722 O O . ASP A 1 93 ? 9.522 21.861 8.730 1.00 48.69 93 ASP A O 1
ATOM 726 N N . PRO A 1 94 ? 8.859 20.809 6.850 1.00 50.59 94 PRO A N 1
ATOM 727 C CA . PRO A 1 94 ? 7.809 21.777 6.553 1.00 50.59 94 PRO A CA 1
ATOM 728 C C . PRO A 1 94 ? 6.698 21.707 7.605 1.00 50.59 94 PRO A C 1
ATOM 730 O O . PRO A 1 94 ? 6.345 20.629 8.086 1.00 50.59 94 PRO A O 1
ATOM 733 N N . ALA A 1 95 ? 6.119 22.862 7.929 1.00 52.44 95 ALA A N 1
ATOM 734 C CA . ALA A 1 95 ? 5.008 22.996 8.870 1.00 52.44 95 ALA A CA 1
ATOM 735 C C . ALA A 1 95 ? 3.639 22.636 8.249 1.00 52.44 95 ALA A C 1
ATOM 737 O O . ALA A 1 95 ? 2.620 23.183 8.656 1.00 52.44 95 ALA A O 1
ATOM 738 N N . ASP A 1 96 ? 3.614 21.718 7.277 1.00 56.16 96 ASP A N 1
ATOM 739 C CA . ASP A 1 96 ? 2.380 21.191 6.694 1.00 56.16 96 ASP A CA 1
ATOM 740 C C . ASP A 1 96 ? 1.609 20.386 7.750 1.00 56.16 96 ASP A C 1
ATOM 742 O O . ASP A 1 96 ? 1.929 19.229 8.041 1.00 56.16 96 ASP A O 1
ATOM 746 N N . GLU A 1 97 ? 0.541 20.971 8.289 1.00 61.62 97 GLU A N 1
ATOM 747 C CA . GLU A 1 97 ? -0.444 20.278 9.134 1.00 61.62 97 GLU A CA 1
ATOM 748 C C . GLU A 1 97 ? -1.456 19.470 8.288 1.00 61.62 97 GLU A C 1
ATOM 750 O O . GLU A 1 97 ? -2.582 19.222 8.710 1.00 61.62 97 GLU A O 1
ATOM 755 N N . ASN A 1 98 ? -1.034 19.028 7.093 1.00 68.12 98 ASN A N 1
ATOM 756 C CA . ASN A 1 98 ? -1.831 18.327 6.080 1.00 68.12 98 ASN A CA 1
ATOM 757 C C . ASN A 1 98 ? -2.139 16.877 6.491 1.00 68.12 98 ASN A C 1
ATOM 759 O O . ASN A 1 98 ? -1.653 15.912 5.891 1.00 68.12 98 ASN A O 1
ATOM 763 N N . GLU A 1 99 ? -2.946 16.717 7.538 1.00 80.12 99 GLU A N 1
ATOM 764 C CA . GLU A 1 99 ? -3.567 15.441 7.880 1.00 80.12 99 GLU A CA 1
ATOM 765 C C . GLU A 1 99 ? -4.601 15.047 6.821 1.00 80.12 99 GLU A C 1
ATOM 767 O O . GLU A 1 99 ? -5.336 15.882 6.297 1.00 80.12 99 GLU A O 1
ATOM 772 N N . TYR A 1 100 ? -4.706 13.753 6.528 1.00 84.75 100 TYR A N 1
ATOM 773 C CA . TYR A 1 100 ? -5.723 13.236 5.610 1.00 84.75 100 TYR A CA 1
ATOM 774 C C . TYR A 1 100 ? -6.245 11.877 6.068 1.00 84.75 100 TYR A C 1
ATOM 776 O O . TYR A 1 100 ? -5.614 11.168 6.855 1.00 84.75 100 TYR A O 1
ATOM 784 N N . CYS A 1 101 ? -7.400 11.482 5.539 1.00 87.00 101 CYS A N 1
ATOM 785 C CA . CYS A 1 101 ? -8.055 10.226 5.883 1.00 87.00 101 CYS A CA 1
ATOM 786 C C . CYS A 1 101 ? -8.153 9.303 4.673 1.00 87.00 101 CYS A C 1
ATOM 788 O O . CYS A 1 101 ? -8.589 9.720 3.603 1.00 87.00 101 CYS A O 1
ATOM 790 N N . VAL A 1 102 ? -7.789 8.034 4.856 1.00 89.94 102 VAL A N 1
ATOM 791 C CA . VAL A 1 102 ? -7.858 7.014 3.804 1.00 89.94 102 VAL A CA 1
ATOM 792 C C . VAL A 1 102 ? -8.972 6.013 4.129 1.00 89.94 102 VAL A C 1
ATOM 794 O O . VAL A 1 102 ? -8.912 5.381 5.191 1.00 89.94 102 VAL A O 1
ATOM 797 N N . PRO A 1 103 ? -9.979 5.846 3.252 1.00 91.69 103 PRO A N 1
ATOM 798 C CA . PRO A 1 103 ? -10.978 4.796 3.385 1.00 91.69 103 PRO A CA 1
ATOM 799 C C . PRO A 1 103 ? -10.433 3.444 2.901 1.00 91.69 103 PRO A C 1
ATOM 801 O O . PRO A 1 103 ? -9.746 3.348 1.884 1.00 91.69 103 PRO A O 1
ATOM 804 N N . PHE A 1 104 ? -10.781 2.376 3.614 1.00 93.31 104 PHE A N 1
ATOM 805 C CA . PHE A 1 104 ? -10.398 1.002 3.294 1.00 93.31 104 PHE A CA 1
ATOM 806 C C . PHE A 1 104 ? -11.578 0.046 3.427 1.00 93.31 104 PHE A C 1
ATOM 808 O O . PHE A 1 104 ? -12.417 0.197 4.318 1.00 93.31 104 PHE A O 1
ATOM 815 N N . GLU A 1 105 ? -11.581 -1.007 2.613 1.00 93.81 105 GLU A N 1
ATOM 816 C CA . GLU A 1 105 ? -12.416 -2.187 2.835 1.00 93.81 105 GLU A CA 1
ATOM 817 C C . GLU A 1 105 ? -11.563 -3.359 3.329 1.00 93.81 105 GLU A C 1
ATOM 819 O O . GLU A 1 105 ? -10.554 -3.734 2.721 1.00 93.81 105 GLU A O 1
ATOM 824 N N . VAL A 1 106 ? -11.957 -3.951 4.456 1.00 96.00 106 VAL A N 1
ATOM 825 C CA . VAL A 1 106 ? -11.234 -5.059 5.087 1.00 96.00 106 VAL A CA 1
ATOM 826 C C . VAL A 1 106 ? -11.554 -6.377 4.373 1.00 96.00 106 VAL A C 1
ATOM 828 O O . VAL A 1 106 ? -12.536 -7.048 4.673 1.00 96.00 106 VAL A O 1
ATOM 831 N N . ILE A 1 107 ? -10.666 -6.781 3.463 1.00 96.81 107 ILE A N 1
ATOM 832 C CA . ILE A 1 107 ? -10.725 -8.060 2.731 1.00 96.81 107 ILE A CA 1
ATOM 833 C C . ILE A 1 107 ? -10.490 -9.268 3.653 1.00 96.81 107 ILE A C 1
ATOM 835 O O . ILE A 1 107 ? -10.956 -10.365 3.369 1.00 96.81 107 ILE A O 1
ATOM 839 N N . LYS A 1 108 ? -9.721 -9.113 4.738 1.00 97.12 108 LYS A N 1
ATOM 840 C CA . LYS A 1 108 ? -9.475 -10.197 5.702 1.00 97.12 108 LYS A CA 1
ATOM 841 C C . LYS A 1 108 ? -9.071 -9.645 7.059 1.00 97.12 108 LYS A C 1
ATOM 843 O O . LYS A 1 108 ? -8.183 -8.801 7.123 1.00 97.12 108 LYS A O 1
ATOM 848 N N . ALA A 1 109 ? -9.618 -10.204 8.136 1.00 97.06 109 ALA A N 1
ATOM 849 C CA . ALA A 1 109 ? -9.187 -9.935 9.509 1.00 97.06 109 ALA A CA 1
ATOM 850 C C . ALA A 1 109 ? -8.982 -11.241 10.290 1.00 97.06 109 ALA A C 1
ATOM 852 O O . ALA A 1 109 ? -9.741 -12.201 10.137 1.00 97.06 109 ALA A O 1
ATOM 853 N N . SER A 1 110 ? -7.970 -11.295 11.158 1.00 96.88 110 SER A N 1
ATOM 854 C CA . SER A 1 110 ? -7.797 -12.435 12.066 1.00 96.88 110 SER A CA 1
ATOM 855 C C . SER A 1 110 ? -8.946 -12.525 13.090 1.00 96.88 110 SER A C 1
ATOM 857 O O . SER A 1 110 ? -9.527 -11.516 13.500 1.00 96.88 110 SER A O 1
ATOM 859 N N . LYS A 1 111 ? -9.219 -13.729 13.613 1.00 94.81 111 LYS A N 1
ATOM 860 C CA . LYS A 1 111 ? -10.203 -13.913 14.699 1.00 94.81 111 LYS A CA 1
ATOM 861 C C . LYS A 1 111 ? -9.813 -13.189 16.001 1.00 94.81 111 LYS A C 1
ATOM 863 O O . LYS A 1 111 ? -10.695 -12.922 16.812 1.00 94.81 111 LYS A O 1
ATOM 868 N N . ALA A 1 112 ? -8.535 -12.844 16.197 1.00 94.56 112 ALA A N 1
ATOM 869 C CA . ALA A 1 112 ? -8.060 -12.149 17.395 1.00 94.56 112 ALA A CA 1
ATOM 870 C C . ALA A 1 112 ? -8.612 -10.718 17.507 1.00 94.56 112 ALA A C 1
ATOM 872 O O . ALA A 1 112 ? -8.917 -10.276 18.610 1.00 94.56 112 ALA A O 1
ATOM 873 N N . CYS A 1 113 ? -8.850 -10.037 16.380 1.00 94.25 113 CYS A N 1
ATOM 874 C CA . CYS A 1 113 ? -9.433 -8.689 16.359 1.00 94.25 113 CYS A CA 1
ATOM 875 C C . CYS A 1 113 ? -10.809 -8.609 17.036 1.00 94.25 113 CYS A C 1
ATOM 877 O O . CYS A 1 113 ? -11.183 -7.564 17.547 1.00 94.25 113 CYS A O 1
ATOM 879 N N . ARG A 1 114 ? -11.555 -9.723 17.091 1.00 93.12 114 ARG A N 1
ATOM 880 C CA . ARG A 1 114 ? -12.864 -9.792 17.761 1.00 93.12 114 ARG A CA 1
ATOM 881 C C . ARG A 1 114 ? -12.773 -9.865 19.291 1.00 93.12 114 ARG A C 1
ATOM 883 O O . ARG A 1 114 ? -13.800 -9.689 19.937 1.00 93.12 114 ARG A O 1
ATOM 890 N N . LYS A 1 115 ? -11.595 -10.157 19.860 1.00 90.81 115 LYS A N 1
ATOM 891 C CA . LYS A 1 115 ? -11.372 -10.172 21.317 1.00 90.81 115 LYS A CA 1
ATOM 892 C C . LYS A 1 115 ? -11.176 -8.758 21.867 1.00 90.81 115 LYS A C 1
ATOM 894 O O . LYS A 1 115 ? -11.709 -8.433 22.922 1.00 90.81 115 LYS A O 1
ATOM 899 N N . GLU A 1 116 ? -10.457 -7.920 21.124 1.00 88.56 116 GLU A N 1
ATOM 900 C CA . GLU A 1 116 ? -10.103 -6.567 21.549 1.00 88.56 116 GLU A CA 1
ATOM 901 C C . GLU A 1 116 ? -11.149 -5.541 21.125 1.00 88.56 116 GLU A C 1
ATOM 903 O O . GLU A 1 116 ? -11.366 -5.315 19.935 1.00 88.56 116 GLU A O 1
ATOM 908 N N . LYS A 1 117 ? -11.774 -4.863 22.097 1.00 87.00 117 LYS A N 1
ATOM 909 C CA . LYS A 1 117 ? -12.875 -3.914 21.841 1.00 87.00 117 LYS A CA 1
ATOM 910 C C . LYS A 1 117 ? -12.493 -2.821 20.833 1.00 87.00 117 LYS A C 1
ATOM 912 O O . LYS A 1 117 ? -13.273 -2.544 19.929 1.00 87.00 117 LYS A O 1
ATOM 917 N N . GLY A 1 118 ? -11.279 -2.271 20.938 1.00 87.38 118 GLY A N 1
ATOM 918 C CA . GLY A 1 118 ? -10.766 -1.232 20.033 1.00 87.38 118 GLY A CA 1
ATOM 919 C C . GLY A 1 118 ? -10.501 -1.694 18.592 1.00 87.38 118 GLY A C 1
ATOM 920 O O . GLY A 1 118 ? -10.390 -0.857 17.705 1.00 87.38 118 GLY A O 1
ATOM 921 N N . PHE A 1 119 ? -10.439 -3.005 18.336 1.00 92.44 119 PHE A N 1
ATOM 922 C CA . PHE A 1 119 ? -10.226 -3.582 17.001 1.00 92.44 119 PHE A CA 1
ATOM 923 C C . PHE A 1 119 ? -11.410 -4.436 16.520 1.00 92.44 119 PHE A C 1
ATOM 925 O O . PHE A 1 119 ? -11.390 -4.952 15.403 1.00 92.44 119 PHE A O 1
ATOM 932 N N . ALA A 1 120 ? -12.483 -4.540 17.312 1.00 91.69 120 ALA A N 1
ATOM 933 C CA . ALA A 1 120 ? -13.639 -5.389 17.031 1.00 91.69 120 ALA A CA 1
ATOM 934 C C . ALA A 1 120 ? -14.452 -4.971 15.790 1.00 91.69 120 ALA A C 1
ATOM 936 O O . ALA A 1 120 ? -15.300 -5.751 15.348 1.00 91.69 120 ALA A O 1
ATOM 937 N N . ALA A 1 121 ? -14.194 -3.783 15.232 1.00 91.19 121 ALA A N 1
ATOM 938 C CA . ALA A 1 121 ? -14.737 -3.304 13.958 1.00 91.19 121 ALA A CA 1
ATOM 939 C C . ALA A 1 121 ? -13.957 -3.805 12.724 1.00 91.19 121 ALA A C 1
ATOM 941 O O . ALA A 1 121 ? -14.503 -3.814 11.625 1.00 91.19 121 ALA A O 1
ATOM 942 N N . LEU A 1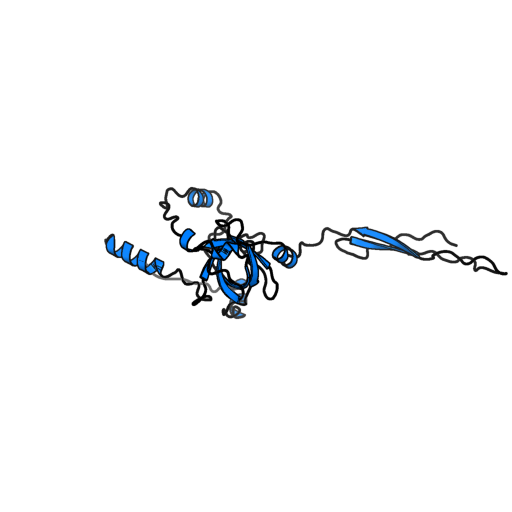 122 ? -12.710 -4.270 12.881 1.00 94.00 122 LEU A N 1
ATOM 943 C CA . LEU A 1 122 ? -11.927 -4.863 11.793 1.00 94.00 122 LEU A CA 1
ATOM 944 C C . LEU A 1 122 ? -12.452 -6.278 11.512 1.00 94.00 122 LEU A C 1
ATOM 946 O O . LEU A 1 122 ? -12.018 -7.269 12.108 1.00 94.00 122 LEU A O 1
ATOM 950 N N . ARG A 1 123 ? -13.440 -6.360 10.617 1.00 94.56 123 ARG A N 1
ATOM 951 C CA . ARG A 1 123 ? -14.073 -7.598 10.146 1.00 94.56 123 ARG A CA 1
ATOM 952 C C . ARG A 1 123 ? -14.108 -7.616 8.626 1.00 94.56 123 ARG A C 1
ATOM 954 O O . ARG A 1 123 ? -14.135 -6.573 7.992 1.00 94.56 123 ARG A O 1
ATOM 961 N N . GLU A 1 124 ? -14.140 -8.816 8.066 1.00 95.69 124 GLU A N 1
ATOM 962 C CA . GLU A 1 124 ? -14.301 -9.048 6.629 1.00 95.69 124 GLU A CA 1
ATOM 963 C C . GLU A 1 124 ? -15.545 -8.309 6.095 1.00 95.69 124 GLU A C 1
ATOM 965 O O . GLU A 1 124 ? -16.611 -8.401 6.708 1.00 95.69 124 GLU A O 1
ATOM 970 N N . GLY A 1 125 ? -15.387 -7.516 5.030 1.00 92.56 125 GLY A N 1
ATOM 971 C CA . GLY A 1 125 ? -16.434 -6.658 4.451 1.00 92.56 125 GLY A CA 1
ATOM 972 C C . GLY A 1 125 ? -16.725 -5.348 5.205 1.00 92.56 125 GLY A C 1
ATOM 973 O O . GLY A 1 125 ? -17.620 -4.603 4.815 1.00 92.56 125 GLY A O 1
ATOM 974 N N . SER A 1 126 ? -16.008 -5.026 6.289 1.00 91.88 126 SER A N 1
ATOM 975 C CA . SER A 1 126 ? -16.167 -3.731 6.973 1.00 91.88 126 SER A CA 1
ATOM 976 C C . SER A 1 126 ? -15.409 -2.612 6.258 1.00 91.88 126 SER A C 1
ATOM 978 O O . SER A 1 126 ? -14.210 -2.742 5.995 1.00 91.88 126 SER A O 1
ATOM 980 N N . ARG A 1 127 ? -16.087 -1.477 6.032 1.00 91.69 127 ARG A N 1
ATOM 981 C CA . ARG A 1 127 ? -15.435 -0.205 5.691 1.00 91.69 127 ARG A CA 1
ATOM 982 C C . ARG A 1 127 ? -14.865 0.429 6.963 1.00 91.69 127 ARG A C 1
ATOM 984 O O . ARG A 1 127 ? -15.585 0.642 7.939 1.00 91.69 127 ARG A O 1
ATOM 991 N N . VAL A 1 128 ? -13.571 0.723 6.951 1.00 91.62 128 VAL A N 1
ATOM 992 C CA . VAL A 1 128 ? -12.842 1.392 8.040 1.00 91.62 128 VAL A CA 1
ATOM 993 C C . VAL A 1 128 ? -12.035 2.547 7.470 1.00 91.62 128 VAL A C 1
ATOM 995 O O . VAL A 1 128 ? -11.724 2.554 6.280 1.00 91.62 128 VAL A O 1
ATOM 998 N N . CYS A 1 129 ? -11.688 3.521 8.302 1.00 90.88 129 CYS A N 1
ATOM 999 C CA . CYS A 1 129 ? -10.917 4.675 7.867 1.00 90.88 129 CYS A CA 1
ATOM 1000 C C . CYS A 1 129 ? -9.719 4.919 8.768 1.00 90.88 129 CYS A C 1
ATOM 1002 O O . CYS A 1 129 ? -9.785 4.715 9.981 1.00 90.88 129 CYS A O 1
ATOM 1004 N N . VAL A 1 130 ? -8.618 5.349 8.158 1.00 91.56 130 VAL A N 1
ATOM 1005 C CA . VAL A 1 130 ? -7.347 5.548 8.852 1.00 91.56 130 VAL A CA 1
ATOM 1006 C C . VAL A 1 130 ? -6.845 6.957 8.581 1.00 91.56 130 VAL A C 1
ATOM 1008 O O . VAL A 1 130 ? -6.629 7.327 7.424 1.00 91.56 130 VAL A O 1
ATOM 1011 N N . ARG A 1 131 ? -6.667 7.744 9.644 1.00 88.06 131 ARG A N 1
ATOM 1012 C CA . ARG A 1 131 ? -6.046 9.066 9.576 1.00 88.06 131 ARG A CA 1
ATOM 1013 C C . ARG A 1 131 ? -4.530 8.933 9.473 1.00 88.06 131 ARG A C 1
ATOM 1015 O O . ARG A 1 131 ? -3.911 8.171 10.218 1.00 88.06 131 ARG A O 1
ATOM 1022 N N . CYS A 1 132 ? -3.941 9.692 8.561 1.00 87.06 132 CYS A N 1
ATOM 1023 C CA . CYS A 1 132 ? -2.517 9.970 8.511 1.00 87.06 132 CYS A CA 1
ATOM 1024 C C . CYS A 1 132 ? -2.273 11.343 9.142 1.00 87.06 132 CYS A C 1
ATOM 1026 O O . CYS A 1 132 ? -2.728 12.351 8.608 1.00 87.06 132 CYS A O 1
ATOM 1028 N N . GLU A 1 133 ? -1.595 11.363 10.287 1.00 81.62 133 GLU A N 1
ATOM 1029 C CA . GLU A 1 133 ? -1.250 12.586 11.022 1.00 81.62 133 GLU A CA 1
ATOM 1030 C C . GLU A 1 133 ? 0.093 13.151 10.529 1.00 81.62 133 GLU A C 1
ATOM 1032 O O . GLU A 1 133 ? 0.954 12.397 10.054 1.00 81.62 133 GLU A O 1
ATOM 1037 N N . SER A 1 134 ? 0.316 14.464 10.673 1.00 76.94 134 SER A N 1
ATOM 1038 C CA . SER A 1 134 ? 1.516 15.147 10.138 1.00 76.94 134 SER A CA 1
ATOM 1039 C C . SER A 1 134 ? 2.853 14.538 10.602 1.00 76.94 134 SER A C 1
ATOM 1041 O O . SER A 1 134 ? 3.868 14.628 9.914 1.00 76.94 134 SER A O 1
ATOM 1043 N N . GLN A 1 135 ? 2.875 13.882 11.764 1.00 76.88 135 GLN A N 1
ATOM 1044 C CA . GLN A 1 135 ? 4.053 13.256 12.371 1.00 76.88 135 GLN A CA 1
ATOM 1045 C C . GLN A 1 135 ? 4.374 11.864 11.783 1.00 76.88 135 GLN A C 1
ATOM 1047 O O . GLN A 1 135 ? 5.498 11.372 11.949 1.00 76.88 135 GLN A O 1
ATOM 1052 N N . ALA A 1 136 ? 3.411 11.231 11.103 1.00 81.56 136 ALA A N 1
ATOM 1053 C CA . ALA A 1 136 ? 3.546 9.922 10.458 1.00 81.56 136 ALA A CA 1
ATOM 1054 C C . ALA A 1 136 ? 3.818 10.019 8.939 1.00 81.56 136 ALA A C 1
ATOM 1056 O O . ALA A 1 136 ? 4.296 9.054 8.332 1.00 81.56 136 ALA A O 1
ATOM 1057 N N . ILE A 1 137 ? 3.584 11.189 8.329 1.00 83.06 137 ILE A N 1
ATOM 1058 C CA . ILE A 1 137 ? 3.911 11.489 6.926 1.00 83.06 137 ILE A CA 1
ATOM 1059 C C . ILE A 1 137 ? 5.425 11.386 6.675 1.00 83.06 137 ILE A C 1
ATOM 1061 O O . ILE A 1 137 ? 6.249 11.855 7.462 1.00 83.06 137 ILE A O 1
ATOM 1065 N N . ARG A 1 138 ? 5.817 10.783 5.542 1.00 80.75 138 ARG A N 1
ATOM 1066 C CA . ARG A 1 138 ? 7.222 10.641 5.126 1.00 80.75 138 ARG A CA 1
ATOM 1067 C C . ARG A 1 138 ? 7.448 11.225 3.730 1.00 80.75 138 ARG A C 1
ATOM 1069 O O . ARG A 1 138 ? 7.002 10.655 2.736 1.00 80.75 138 ARG A O 1
ATOM 1076 N N . LYS A 1 139 ? 8.254 12.292 3.624 1.00 77.00 139 LYS A N 1
ATOM 1077 C CA . LYS A 1 139 ? 8.691 12.869 2.331 1.00 77.00 139 LYS A CA 1
ATOM 1078 C C . LYS A 1 139 ? 9.335 11.827 1.403 1.00 77.00 139 LYS A C 1
ATOM 1080 O O . LYS A 1 139 ? 9.050 11.807 0.212 1.00 77.00 139 LYS A O 1
ATOM 1085 N N . ALA A 1 140 ? 10.118 10.897 1.959 1.00 77.00 140 ALA A N 1
ATOM 1086 C CA . ALA A 1 140 ? 10.748 9.794 1.222 1.00 77.00 140 ALA A CA 1
ATOM 1087 C C . ALA A 1 140 ? 9.765 8.756 0.629 1.00 77.00 140 ALA A C 1
ATOM 1089 O O . ALA A 1 140 ? 10.183 7.911 -0.158 1.00 77.00 140 ALA A O 1
ATOM 1090 N N . LEU A 1 141 ? 8.478 8.812 0.994 1.00 76.50 141 LEU A N 1
ATOM 1091 C CA . LEU A 1 141 ? 7.395 8.015 0.407 1.00 76.50 141 LEU A CA 1
ATOM 1092 C C . LEU A 1 141 ? 6.476 8.866 -0.496 1.00 76.50 141 LEU A C 1
ATOM 1094 O O . LEU A 1 141 ? 5.364 8.445 -0.799 1.00 76.50 141 LEU A O 1
ATOM 1098 N N . GLY A 1 142 ? 6.890 10.074 -0.894 1.00 77.50 142 GLY A N 1
ATOM 1099 C CA . GLY A 1 142 ? 6.012 11.005 -1.610 1.00 77.50 142 GLY A CA 1
ATOM 1100 C C . GLY A 1 142 ? 4.886 11.519 -0.711 1.00 77.50 142 GLY A C 1
ATOM 1101 O O . GLY A 1 142 ? 3.718 11.355 -1.034 1.00 77.50 142 GLY A O 1
ATOM 1102 N N . TYR A 1 143 ? 5.253 12.078 0.448 1.00 80.06 143 TYR A N 1
ATOM 1103 C CA . TYR A 1 143 ? 4.338 12.750 1.385 1.00 80.06 143 TYR A CA 1
ATOM 1104 C C . TYR A 1 143 ? 3.147 11.895 1.878 1.00 80.06 143 TYR A C 1
ATOM 1106 O O . TYR A 1 143 ? 2.085 12.411 2.217 1.00 80.06 143 TYR A O 1
ATOM 1114 N N . ARG A 1 144 ? 3.344 10.575 2.023 1.00 86.44 144 ARG A N 1
ATOM 1115 C CA . ARG A 1 144 ? 2.339 9.650 2.584 1.00 86.44 144 ARG A CA 1
ATOM 1116 C C . ARG A 1 144 ? 2.775 8.975 3.890 1.00 86.44 144 ARG A C 1
ATOM 1118 O O . ARG A 1 144 ? 3.969 8.905 4.186 1.00 86.44 144 ARG A O 1
ATOM 1125 N N . CYS A 1 145 ? 1.812 8.439 4.641 1.00 88.62 145 CYS A N 1
ATOM 1126 C CA . CYS A 1 145 ? 2.066 7.510 5.745 1.00 88.62 145 CYS A CA 1
ATOM 1127 C C . CYS A 1 145 ? 2.532 6.140 5.233 1.00 88.62 145 CYS A C 1
ATOM 1129 O O . CYS A 1 145 ? 2.102 5.674 4.174 1.00 88.62 145 CYS A O 1
ATOM 1131 N N . GLN A 1 146 ? 3.360 5.451 6.018 1.00 89.56 146 GLN A N 1
ATOM 1132 C CA . GLN A 1 146 ? 3.714 4.061 5.735 1.00 89.56 146 GLN A CA 1
ATOM 1133 C C . GLN A 1 146 ? 2.478 3.159 5.869 1.00 89.56 146 GLN A C 1
ATOM 1135 O O . GLN A 1 146 ? 1.757 3.208 6.864 1.00 89.56 146 GLN A O 1
ATOM 1140 N N . GLY A 1 147 ? 2.227 2.317 4.870 1.00 91.31 147 GLY A N 1
ATOM 1141 C CA . GLY A 1 147 ? 1.052 1.448 4.834 1.00 91.31 147 GLY A CA 1
ATOM 1142 C C . GLY A 1 147 ? -0.235 2.127 4.356 1.00 91.31 147 GLY A C 1
ATOM 1143 O O . GLY A 1 147 ? -1.269 1.461 4.352 1.00 91.31 147 GLY A O 1
ATOM 1144 N N . HIS A 1 148 ? -0.175 3.378 3.871 1.00 90.25 148 HIS A N 1
ATOM 1145 C CA . HIS A 1 148 ? -1.271 4.056 3.149 1.00 90.25 148 HIS A CA 1
ATOM 1146 C C . HIS A 1 148 ? -1.902 3.151 2.068 1.00 90.25 148 HIS A C 1
ATOM 1148 O O . HIS A 1 148 ? -3.095 3.224 1.789 1.00 90.25 148 HIS A O 1
ATOM 1154 N N . GLY A 1 149 ? -1.113 2.246 1.486 1.00 89.94 149 GLY A N 1
ATOM 1155 C CA . GLY A 1 149 ? -1.604 1.234 0.562 1.00 89.94 149 GLY A CA 1
ATOM 1156 C C . GLY A 1 149 ? -1.853 1.780 -0.839 1.00 89.94 149 GLY A C 1
ATOM 1157 O O . GLY A 1 149 ? -1.269 2.784 -1.241 1.00 89.94 149 GLY A O 1
ATOM 1158 N N . LEU A 1 150 ? -2.664 1.058 -1.608 1.00 88.25 150 LEU A N 1
ATOM 1159 C CA . LEU A 1 150 ? -2.891 1.302 -3.028 1.00 88.25 150 LEU A CA 1
ATOM 1160 C C . LEU A 1 150 ? -4.334 0.957 -3.397 1.00 88.25 150 LEU A C 1
ATOM 1162 O O . LEU A 1 150 ? -4.872 -0.042 -2.912 1.00 88.25 150 LEU A O 1
ATOM 1166 N N . VAL A 1 151 ? -4.909 1.752 -4.299 1.00 87.75 151 VAL A N 1
ATOM 1167 C CA . VAL A 1 151 ? -6.177 1.448 -4.975 1.00 87.75 151 VAL A CA 1
ATOM 1168 C C . VAL A 1 151 ? -6.050 0.115 -5.732 1.00 87.75 151 VAL A C 1
ATOM 1170 O O . VAL A 1 151 ? -4.961 -0.237 -6.210 1.00 87.75 151 VAL A O 1
ATOM 1173 N N . ASP A 1 152 ? -7.134 -0.664 -5.753 1.00 83.00 152 ASP A N 1
ATOM 1174 C CA . ASP A 1 152 ? -7.286 -1.996 -6.371 1.00 83.00 152 ASP A CA 1
ATOM 1175 C C . ASP A 1 152 ? -6.296 -3.089 -5.943 1.00 83.00 152 ASP A C 1
ATOM 1177 O O . ASP A 1 152 ? -6.241 -4.171 -6.539 1.00 83.00 152 ASP A O 1
ATOM 1181 N N . ARG A 1 153 ? -5.472 -2.857 -4.915 1.00 90.56 153 ARG A N 1
ATOM 1182 C CA . ARG A 1 153 ? -4.440 -3.814 -4.496 1.00 90.56 153 ARG A CA 1
ATOM 1183 C C . ARG A 1 153 ? -4.503 -4.102 -3.005 1.00 90.56 153 ARG A C 1
ATOM 1185 O O . ARG A 1 153 ? -4.335 -3.223 -2.168 1.00 90.56 153 ARG A O 1
ATOM 1192 N N . ALA A 1 154 ? -4.668 -5.384 -2.683 1.00 94.62 154 ALA A N 1
ATOM 1193 C CA . ALA A 1 154 ? -4.783 -5.849 -1.309 1.00 94.62 154 ALA A CA 1
ATOM 1194 C C . ALA A 1 154 ? -3.457 -5.715 -0.528 1.00 94.62 154 ALA A C 1
ATOM 1196 O O . ALA A 1 154 ? -2.573 -6.573 -0.644 1.00 94.62 154 ALA A O 1
ATOM 1197 N N . THR A 1 155 ? -3.322 -4.668 0.290 1.00 95.56 155 THR A N 1
ATOM 1198 C CA . THR A 1 155 ? -2.167 -4.446 1.179 1.00 95.56 155 THR A CA 1
ATOM 1199 C C . THR A 1 155 ? -2.420 -5.000 2.589 1.00 95.56 155 THR A C 1
ATOM 1201 O O . THR A 1 155 ? -3.491 -5.540 2.881 1.00 95.56 155 THR A O 1
ATOM 1204 N N . ARG A 1 156 ? -1.392 -4.988 3.449 1.00 96.88 156 ARG A N 1
ATOM 1205 C CA . ARG A 1 156 ? -1.423 -5.586 4.798 1.00 96.88 156 ARG A CA 1
ATOM 1206 C C . ARG A 1 156 ? -1.589 -4.530 5.883 1.00 96.88 156 ARG A C 1
ATOM 1208 O O . ARG A 1 156 ? -1.069 -3.425 5.753 1.00 96.88 156 ARG A O 1
ATOM 1215 N N . TRP A 1 157 ? -2.194 -4.933 6.994 1.00 96.88 157 TRP A N 1
ATOM 1216 C CA . TRP A 1 157 ? -2.289 -4.137 8.217 1.00 96.88 157 TRP A CA 1
ATOM 1217 C C . TRP A 1 157 ? -2.108 -5.006 9.468 1.00 96.88 157 TRP A C 1
ATOM 1219 O O . TRP A 1 157 ? -2.385 -6.210 9.447 1.00 96.88 157 TRP A O 1
ATOM 1229 N N . SER A 1 158 ? -1.657 -4.389 10.561 1.00 96.56 158 SER A N 1
ATOM 1230 C CA . SER A 1 158 ? -1.548 -4.989 11.893 1.00 96.56 158 SER A CA 1
ATOM 1231 C C . SER A 1 158 ? -1.914 -3.974 12.974 1.00 96.56 158 SER A C 1
ATOM 1233 O O . SER A 1 158 ? -1.516 -2.813 12.912 1.00 96.56 158 SER A O 1
ATOM 1235 N N . ALA A 1 159 ? -2.640 -4.421 13.991 1.00 94.62 159 ALA A N 1
ATOM 1236 C CA . ALA A 1 159 ? -2.906 -3.652 15.196 1.00 94.62 159 ALA A CA 1
ATOM 1237 C C . ALA A 1 159 ? -1.661 -3.607 16.094 1.00 94.62 159 ALA A C 1
ATOM 1239 O O . ALA A 1 159 ? -1.086 -4.650 16.411 1.00 94.62 159 ALA A O 1
ATOM 1240 N N . LEU A 1 160 ? -1.262 -2.414 16.541 1.00 90.25 160 LEU A N 1
ATOM 1241 C CA . LEU A 1 160 ? -0.119 -2.242 17.448 1.00 90.25 160 LEU A CA 1
ATOM 1242 C C . LEU A 1 160 ? -0.422 -2.759 18.858 1.00 90.25 160 LEU A C 1
ATOM 1244 O O . LEU A 1 160 ? 0.341 -3.540 19.414 1.00 90.25 160 LEU A O 1
ATOM 1248 N N . ALA A 1 161 ? -1.574 -2.374 19.410 1.00 87.25 161 ALA A N 1
ATOM 1249 C CA . ALA A 1 161 ? -2.007 -2.784 20.748 1.00 87.25 161 ALA A CA 1
ATOM 1250 C C . ALA A 1 161 ? -2.608 -4.208 20.803 1.00 87.25 161 ALA A C 1
ATOM 1252 O O . ALA A 1 161 ? -3.115 -4.618 21.842 1.00 87.25 161 ALA A O 1
ATOM 1253 N N . ALA A 1 162 ? -2.579 -4.968 19.701 1.00 90.81 162 ALA A N 1
ATOM 1254 C CA . ALA A 1 162 ? -3.136 -6.318 19.631 1.00 90.81 162 ALA A CA 1
ATOM 1255 C C . ALA A 1 162 ? -2.320 -7.196 18.668 1.00 90.81 162 ALA A C 1
ATOM 1257 O O . ALA A 1 162 ? -2.688 -7.377 17.511 1.00 90.81 162 ALA A O 1
ATOM 1258 N N . THR A 1 163 ? -1.223 -7.775 19.164 1.00 87.00 163 THR A N 1
ATOM 1259 C CA . THR A 1 163 ? -0.179 -8.492 18.392 1.00 87.00 163 THR A CA 1
ATOM 1260 C C . THR A 1 163 ? -0.680 -9.568 17.421 1.00 87.00 163 THR A C 1
ATOM 1262 O O . THR A 1 163 ? -0.057 -9.818 16.391 1.00 87.00 163 THR A O 1
ATOM 1265 N N . HIS A 1 164 ? -1.805 -10.219 17.722 1.00 94.50 164 HIS A N 1
ATOM 1266 C CA . HIS A 1 164 ? -2.406 -11.234 16.852 1.00 94.50 164 HIS A CA 1
ATOM 1267 C C . HIS A 1 164 ? -3.505 -10.692 15.928 1.00 94.50 164 HIS A C 1
ATOM 1269 O O . HIS A 1 164 ? -3.945 -11.421 15.042 1.00 94.50 164 HIS A O 1
ATOM 1275 N N . CYS A 1 165 ? -3.940 -9.440 16.094 1.00 96.06 165 CYS A N 1
ATOM 1276 C CA . CYS A 1 165 ? -4.913 -8.786 15.228 1.00 96.06 165 CYS A CA 1
ATOM 1277 C C . CYS A 1 165 ? -4.229 -8.156 14.005 1.00 96.06 165 CYS A C 1
ATOM 1279 O O . CYS A 1 165 ? -3.665 -7.069 14.061 1.00 96.06 165 CYS A O 1
ATOM 1281 N N . HIS A 1 166 ? -4.302 -8.855 12.878 1.00 97.12 166 HIS A N 1
ATOM 1282 C CA . HIS A 1 166 ? -3.761 -8.417 11.593 1.00 97.12 166 HIS A CA 1
ATOM 1283 C C . HIS A 1 166 ? -4.671 -8.864 10.445 1.00 97.12 166 HIS A C 1
ATOM 1285 O O . HIS A 1 166 ? -5.588 -9.677 10.638 1.00 97.12 166 HIS A O 1
ATOM 1291 N N . GLY A 1 167 ? -4.390 -8.382 9.236 1.00 96.88 167 GLY A N 1
ATOM 1292 C CA . GLY A 1 167 ? -5.204 -8.717 8.079 1.00 96.88 167 GLY A CA 1
ATOM 1293 C C . GLY A 1 167 ? -4.735 -8.145 6.747 1.00 96.88 167 GLY A C 1
ATOM 1294 O O . GLY A 1 167 ? -3.561 -7.822 6.544 1.00 96.88 167 GLY A O 1
ATOM 1295 N N . LYS A 1 168 ? -5.691 -8.066 5.820 1.00 97.25 168 LYS A N 1
ATOM 1296 C CA . LYS A 1 168 ? -5.566 -7.384 4.532 1.00 97.25 168 LYS A CA 1
ATOM 1297 C C . LYS A 1 168 ? -6.757 -6.463 4.307 1.00 97.25 168 LYS A C 1
ATOM 1299 O O . LYS A 1 168 ? -7.853 -6.725 4.804 1.00 97.25 168 LYS A O 1
ATOM 1304 N N . TRP A 1 169 ? -6.537 -5.422 3.525 1.00 96.75 169 TRP A N 1
ATOM 1305 C CA . TRP A 1 169 ? -7.564 -4.503 3.045 1.00 96.75 169 TRP A CA 1
ATOM 1306 C C . TRP A 1 169 ? -7.250 -4.062 1.616 1.00 96.75 169 TRP A C 1
ATOM 1308 O O . TRP A 1 169 ? -6.152 -4.329 1.129 1.00 96.75 169 TRP A O 1
ATOM 1318 N N . VAL A 1 170 ? -8.175 -3.371 0.963 1.00 95.06 170 VAL A N 1
ATOM 1319 C CA . VAL A 1 170 ? -7.900 -2.546 -0.224 1.00 95.06 170 VAL A CA 1
ATOM 1320 C C . VAL A 1 170 ? -8.193 -1.089 0.122 1.00 95.06 170 VAL A C 1
ATOM 1322 O O . VAL A 1 170 ? -9.145 -0.824 0.862 1.00 95.06 170 VAL A O 1
ATOM 1325 N N . ARG A 1 171 ? -7.361 -0.150 -0.354 1.00 92.69 171 ARG A N 1
ATOM 1326 C CA . ARG A 1 171 ? -7.690 1.281 -0.271 1.00 92.69 171 ARG A CA 1
ATOM 1327 C C . ARG A 1 171 ? -8.848 1.527 -1.230 1.00 92.69 171 ARG A C 1
ATOM 1329 O O . ARG A 1 171 ? -8.729 1.213 -2.411 1.00 92.69 171 ARG A O 1
ATOM 1336 N N . LEU A 1 172 ? -9.929 2.094 -0.716 1.00 89.50 172 LEU A N 1
ATOM 1337 C CA . LEU A 1 172 ? -10.996 2.624 -1.550 1.00 89.50 172 LEU A CA 1
ATOM 1338 C C . LEU A 1 172 ? -10.543 3.968 -2.127 1.00 89.50 172 LEU A C 1
ATOM 1340 O O . LEU A 1 172 ? -9.757 4.697 -1.507 1.00 89.50 172 LEU A O 1
ATOM 1344 N N . GLU A 1 173 ? -11.049 4.304 -3.304 1.00 81.12 173 GLU A N 1
ATOM 1345 C CA . GLU A 1 173 ? -10.980 5.680 -3.780 1.00 81.12 173 GLU A CA 1
ATOM 1346 C C . GLU A 1 173 ? -11.744 6.576 -2.795 1.00 81.12 173 GLU A C 1
ATOM 1348 O O . GLU A 1 173 ? -12.709 6.163 -2.144 1.00 81.12 173 GLU A O 1
ATOM 1353 N N . SER A 1 174 ? -11.221 7.776 -2.581 1.00 61.97 174 SER A N 1
ATOM 1354 C CA . SER A 1 174 ? -11.844 8.780 -1.727 1.00 61.97 174 SER A CA 1
ATOM 1355 C C . SER A 1 174 ? -12.888 9.530 -2.540 1.00 61.97 174 SER A C 1
ATOM 1357 O O . SER A 1 174 ? -12.565 9.963 -3.639 1.00 61.97 174 SER A O 1
ATOM 1359 N N . ASP A 1 175 ? -14.074 9.769 -1.971 1.00 47.47 175 ASP A N 1
ATOM 1360 C CA . ASP A 1 175 ? -15.127 10.636 -2.535 1.00 47.47 175 ASP A CA 1
ATOM 1361 C C . ASP A 1 175 ? -14.724 12.139 -2.487 1.00 47.47 175 ASP A C 1
ATOM 1363 O O . ASP A 1 175 ? -15.465 13.009 -2.026 1.00 47.47 175 ASP A O 1
ATOM 1367 N N . GLN A 1 176 ? -13.489 12.438 -2.885 1.00 43.66 176 GLN A N 1
ATOM 1368 C CA . GLN A 1 176 ? -12.914 13.762 -3.084 1.00 43.66 176 GLN A CA 1
ATOM 1369 C C . GLN A 1 176 ? -12.680 13.902 -4.592 1.00 43.66 176 GLN A C 1
ATOM 1371 O O . GLN A 1 176 ? -12.089 12.985 -5.164 1.00 43.66 176 GLN A O 1
ATOM 1376 N N . PRO A 1 177 ? -13.136 14.987 -5.242 1.00 37.28 177 PRO A N 1
ATOM 1377 C CA . PRO A 1 177 ? -12.779 15.223 -6.634 1.00 37.28 177 PRO A CA 1
ATOM 1378 C C . PRO A 1 177 ? -11.255 15.355 -6.765 1.00 37.28 177 PRO A C 1
ATOM 1380 O O . PRO A 1 177 ? -10.584 15.823 -5.841 1.00 37.28 177 PRO A O 1
ATOM 1383 N N . GLU A 1 178 ? -10.722 14.950 -7.919 1.00 36.31 178 GLU A N 1
ATOM 1384 C CA . GLU A 1 178 ? -9.388 15.384 -8.348 1.00 36.31 178 GLU A CA 1
ATOM 1385 C C . GLU A 1 178 ? -9.363 16.930 -8.328 1.00 36.31 178 GLU A C 1
ATOM 1387 O O . GLU A 1 178 ? -10.392 17.546 -8.629 1.00 36.31 178 GLU A O 1
ATOM 1392 N N . PRO A 1 179 ? -8.252 17.583 -7.943 1.00 37.91 179 PRO A N 1
ATOM 1393 C CA . PRO A 1 179 ? -8.171 19.040 -8.001 1.00 37.91 179 PRO A CA 1
ATOM 1394 C C . PRO A 1 179 ? -8.319 19.507 -9.455 1.00 37.91 179 PRO A C 1
ATOM 1396 O O . PRO A 1 179 ? -7.649 18.971 -10.336 1.00 37.91 179 PRO A O 1
ATOM 1399 N N . ASP A 1 180 ? -9.184 20.499 -9.693 1.00 38.31 180 ASP A N 1
ATOM 1400 C CA . ASP A 1 180 ? -9.358 21.113 -11.017 1.00 38.31 180 ASP A CA 1
ATOM 1401 C C . ASP A 1 180 ? -8.012 21.597 -11.584 1.00 38.31 180 ASP A C 1
ATOM 1403 O O . ASP A 1 180 ? -7.163 22.105 -10.843 1.00 38.31 180 ASP A O 1
ATOM 1407 N N . ASP A 1 181 ? -7.841 21.488 -12.908 1.00 43.84 181 ASP A N 1
ATOM 1408 C CA . ASP A 1 181 ? -6.604 21.850 -13.624 1.00 43.84 181 ASP A CA 1
ATOM 1409 C C . ASP A 1 181 ? -6.134 23.293 -13.330 1.00 43.84 181 ASP A C 1
ATOM 1411 O O . ASP A 1 181 ? -4.938 23.588 -13.386 1.00 43.84 181 ASP A O 1
ATOM 1415 N N . ASP A 1 182 ? -7.042 24.193 -12.939 1.00 47.19 182 ASP A N 1
ATOM 1416 C CA . ASP A 1 182 ? -6.702 25.560 -12.534 1.00 47.19 182 ASP A CA 1
ATOM 1417 C C . ASP A 1 182 ? -5.806 25.623 -11.275 1.00 47.19 182 ASP A C 1
ATOM 1419 O O . ASP A 1 182 ? -4.948 26.504 -11.194 1.00 47.19 182 ASP A O 1
ATOM 1423 N N . GLN A 1 183 ? -5.879 24.663 -10.338 1.00 45.44 183 GLN A N 1
ATOM 1424 C CA . GLN A 1 183 ? -4.941 24.602 -9.196 1.00 45.44 183 GLN A CA 1
ATOM 1425 C C . GLN A 1 183 ? -3.529 24.154 -9.601 1.00 45.44 183 GLN A C 1
ATOM 1427 O O . GLN A 1 183 ? -2.553 24.472 -8.919 1.00 45.44 183 GLN A O 1
ATOM 1432 N N . VAL A 1 184 ? -3.378 23.453 -10.730 1.00 51.38 184 VAL A N 1
ATOM 1433 C CA . VAL A 1 184 ? -2.052 23.133 -11.294 1.00 51.38 184 VAL A CA 1
ATOM 1434 C C . VAL A 1 184 ? -1.370 24.407 -11.814 1.00 51.38 184 VAL A C 1
ATOM 1436 O O . VAL A 1 184 ? -0.141 24.483 -11.873 1.00 51.38 184 VAL A O 1
ATOM 1439 N N . ARG A 1 185 ? -2.163 25.431 -12.152 1.00 50.62 185 ARG A N 1
ATOM 1440 C CA . ARG A 1 185 ? -1.718 26.665 -12.801 1.00 50.62 185 ARG A CA 1
ATOM 1441 C C . ARG A 1 185 ? -1.065 27.662 -11.842 1.00 50.62 185 ARG A C 1
ATOM 1443 O O . ARG A 1 185 ? -0.023 28.211 -12.191 1.00 50.62 185 ARG A O 1
ATOM 1450 N N . GLU A 1 186 ? -1.595 27.837 -10.627 1.00 47.16 186 GLU A N 1
ATOM 1451 C CA . GLU A 1 186 ? -0.959 28.679 -9.591 1.00 47.16 186 GLU A CA 1
ATOM 1452 C C . GLU A 1 186 ? 0.446 28.178 -9.211 1.00 47.16 186 GLU A C 1
ATOM 1454 O O . GLU A 1 186 ? 1.351 28.974 -8.966 1.00 47.16 186 GLU A O 1
ATOM 1459 N N . MET A 1 187 ? 0.679 26.860 -9.245 1.00 42.66 187 MET A N 1
ATOM 1460 C CA . MET A 1 187 ? 1.991 26.266 -8.946 1.00 42.66 187 MET A CA 1
ATOM 1461 C C . MET A 1 187 ? 3.078 26.535 -10.006 1.00 42.66 187 MET A C 1
ATOM 1463 O O . MET A 1 187 ? 4.232 26.159 -9.785 1.00 42.66 187 MET A O 1
ATOM 1467 N N . LEU A 1 188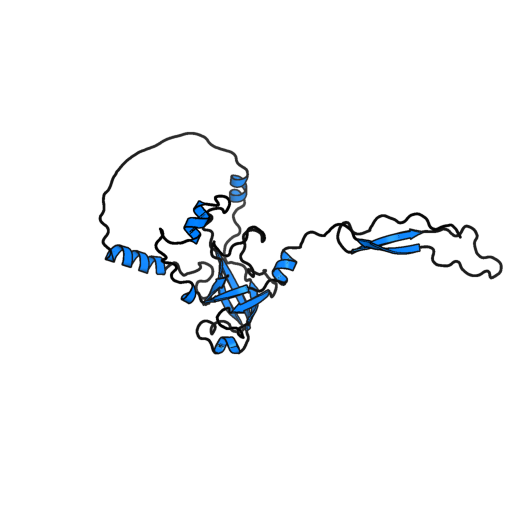 ? 2.751 27.187 -11.129 1.00 49.19 188 LEU A N 1
ATOM 1468 C CA . LEU A 1 188 ? 3.721 27.598 -12.154 1.00 49.19 188 LEU A CA 1
ATOM 1469 C C . LEU A 1 188 ? 4.106 29.088 -12.108 1.00 49.19 188 LEU A C 1
ATOM 1471 O O . LEU A 1 188 ? 4.987 29.484 -12.866 1.00 49.19 188 LEU A O 1
ATOM 1475 N N . GLY A 1 189 ? 3.543 29.863 -11.173 1.00 48.53 189 GLY A N 1
ATOM 1476 C CA . GLY A 1 189 ? 4.096 31.145 -10.725 1.00 48.53 189 GLY A CA 1
ATOM 1477 C C . GLY A 1 189 ? 4.090 32.277 -11.755 1.00 48.53 189 GLY A C 1
ATOM 1478 O O . GLY A 1 189 ? 5.134 32.606 -12.314 1.00 48.53 189 GLY A O 1
ATOM 1479 N N . ASP A 1 190 ? 2.941 32.933 -11.910 1.00 34.16 190 ASP A N 1
ATOM 1480 C CA . ASP A 1 190 ? 2.832 34.253 -12.538 1.00 34.16 190 ASP A CA 1
ATOM 1481 C C . ASP A 1 190 ? 2.172 35.210 -11.528 1.00 34.16 190 ASP A C 1
ATOM 1483 O O . ASP A 1 190 ? 1.100 34.905 -10.999 1.00 34.16 190 ASP A O 1
ATOM 1487 N N . SER A 1 191 ? 2.842 36.312 -11.185 1.00 38.12 191 SER A N 1
ATOM 1488 C CA . SER A 1 191 ? 2.444 37.191 -10.073 1.00 38.12 191 SER A CA 1
ATOM 1489 C C . SER A 1 191 ? 1.670 38.420 -10.552 1.00 38.12 191 SER A C 1
ATOM 1491 O O . SER A 1 191 ? 2.185 39.169 -11.383 1.00 38.12 191 SER A O 1
ATOM 1493 N N . PRO A 1 192 ? 0.524 38.742 -9.933 1.00 37.19 192 PRO A N 1
ATOM 1494 C CA . PRO A 1 192 ? 0.055 40.116 -9.794 1.00 37.19 192 PRO A CA 1
ATOM 1495 C C . PRO A 1 192 ? 0.767 40.807 -8.619 1.00 37.19 192 PRO A C 1
ATOM 1497 O O . PRO A 1 192 ? 1.048 40.178 -7.598 1.00 37.19 192 PRO A O 1
ATOM 1500 N N . ASP A 1 193 ? 1.048 42.099 -8.768 1.00 35.25 193 ASP A N 1
ATOM 1501 C CA . ASP A 1 193 ? 1.647 42.963 -7.740 1.00 35.25 193 ASP A CA 1
ATOM 1502 C C . ASP A 1 193 ? 0.557 43.820 -7.040 1.00 35.25 193 ASP A C 1
ATOM 1504 O O . ASP A 1 193 ? -0.622 43.735 -7.383 1.00 35.25 193 ASP A O 1
ATOM 1508 N N . GLU A 1 194 ? 0.976 44.684 -6.114 1.00 38.28 194 GLU A N 1
ATOM 1509 C CA . GLU A 1 194 ? 0.246 45.826 -5.528 1.00 38.28 194 GLU A CA 1
ATOM 1510 C C . GLU A 1 194 ? -0.801 45.603 -4.400 1.00 38.28 194 GLU A C 1
ATOM 1512 O O . GLU A 1 194 ? -1.999 45.460 -4.616 1.00 38.28 194 GLU A O 1
ATOM 1517 N N . ASN A 1 195 ? -0.304 45.798 -3.167 1.00 29.84 195 ASN A N 1
ATOM 1518 C CA . ASN A 1 195 ? -0.669 46.901 -2.245 1.00 29.84 195 ASN A CA 1
ATOM 1519 C C . ASN A 1 195 ? -2.039 46.993 -1.510 1.00 29.84 195 ASN A C 1
ATOM 1521 O O . ASN A 1 195 ? -3.084 47.158 -2.123 1.00 29.84 195 ASN A O 1
ATOM 1525 N N . GLN A 1 196 ? -1.924 47.177 -0.173 1.00 36.59 196 GLN A N 1
ATOM 1526 C CA . GLN A 1 196 ? -2.787 47.973 0.748 1.00 36.59 196 GLN A CA 1
ATOM 1527 C C . GLN A 1 196 ? -4.249 47.497 0.987 1.00 36.59 196 GLN A C 1
ATOM 1529 O O . GLN A 1 196 ? -4.899 46.989 0.088 1.00 36.59 196 GLN A O 1
ATOM 1534 N N . VAL A 1 197 ? -4.885 47.608 2.169 1.00 33.84 197 VAL A N 1
ATOM 1535 C CA . VAL A 1 197 ? -4.594 48.130 3.542 1.00 33.84 197 VAL A CA 1
ATOM 1536 C C . VAL A 1 197 ? -5.392 47.249 4.570 1.00 33.84 197 VAL A C 1
ATOM 1538 O O . VAL A 1 197 ? -5.955 46.245 4.141 1.00 33.84 197 VAL A O 1
ATOM 1541 N N . ASP A 1 198 ? -5.508 47.433 5.900 1.00 29.47 198 ASP A N 1
ATOM 1542 C CA . ASP A 1 198 ? -5.212 48.526 6.862 1.00 29.47 198 ASP A CA 1
ATOM 1543 C C . ASP A 1 198 ? -4.955 47.977 8.302 1.00 29.47 198 ASP A C 1
ATOM 1545 O O . ASP A 1 198 ? -4.893 46.758 8.486 1.00 29.47 198 ASP A O 1
ATOM 1549 N N . GLU A 1 199 ? -4.833 48.839 9.327 1.00 38.88 199 GLU A N 1
ATOM 1550 C CA . GLU A 1 199 ? -4.513 48.477 10.731 1.00 38.88 199 GLU A CA 1
ATOM 1551 C C . GLU A 1 199 ? -5.530 49.002 11.785 1.00 38.88 199 GLU A C 1
ATOM 1553 O O . GLU A 1 199 ? -5.533 50.187 12.091 1.00 38.88 199 GLU A O 1
ATOM 1558 N N . GLU A 1 200 ? -6.349 48.120 12.393 1.00 33.72 200 GLU A N 1
ATOM 1559 C CA . GLU A 1 200 ? -7.183 48.338 13.612 1.00 33.72 200 GLU A CA 1
ATOM 1560 C C . GLU A 1 200 ? -7.770 46.969 14.085 1.00 33.72 200 GLU A C 1
ATOM 1562 O O . GLU A 1 200 ? -7.913 46.059 13.269 1.00 33.72 200 GLU A O 1
ATOM 1567 N N . ASP A 1 201 ? -8.132 46.662 15.344 1.00 29.75 201 ASP A N 1
ATOM 1568 C CA . ASP A 1 201 ? -8.061 47.368 16.641 1.00 29.75 201 ASP A CA 1
ATOM 1569 C C . ASP A 1 201 ? -7.920 46.343 17.817 1.00 29.75 201 ASP A C 1
ATOM 1571 O O . ASP A 1 201 ? -8.218 45.149 17.687 1.00 29.75 201 ASP A O 1
ATOM 1575 N N . ALA A 1 202 ? -7.476 46.781 19.000 1.00 38.53 202 ALA A N 1
ATOM 1576 C CA . ALA A 1 202 ? -7.061 45.955 20.143 1.00 38.53 202 ALA A CA 1
ATOM 1577 C C . ALA A 1 202 ? -8.209 45.506 21.091 1.00 38.53 202 ALA A C 1
ATOM 1579 O O . ALA A 1 202 ? -8.225 45.804 22.292 1.00 38.53 202 ALA A O 1
ATOM 1580 N N . GLY A 1 203 ? -9.158 44.716 20.579 1.00 29.92 203 GLY A N 1
ATOM 1581 C CA . GLY A 1 203 ? -10.330 44.220 21.326 1.00 29.92 203 GLY A CA 1
ATOM 1582 C C . GLY A 1 203 ? -10.043 43.198 22.449 1.00 29.92 203 GLY A C 1
ATOM 1583 O O . GLY A 1 203 ? -10.055 41.987 22.231 1.00 29.92 203 GLY A O 1
ATOM 1584 N N . SER A 1 204 ? -9.857 43.661 23.690 1.00 38.06 204 SER A N 1
ATOM 1585 C CA . SER A 1 204 ? -9.595 42.799 24.861 1.00 38.06 204 SER A CA 1
ATOM 1586 C C . SER A 1 204 ? -10.827 42.017 25.355 1.00 38.06 204 SER A C 1
ATOM 1588 O O . SER A 1 204 ? -11.746 42.585 25.947 1.00 38.06 204 SER A O 1
ATOM 1590 N N . ALA A 1 205 ? -10.816 40.685 25.206 1.00 39.78 205 ALA A N 1
ATOM 1591 C CA . ALA A 1 205 ? -11.858 39.786 25.715 1.00 39.78 205 ALA A CA 1
ATOM 1592 C C . ALA A 1 205 ? -11.291 38.703 26.658 1.00 39.78 205 ALA A C 1
ATOM 1594 O O . ALA A 1 205 ? -10.605 37.770 26.238 1.00 39.78 205 ALA A O 1
ATOM 1595 N N . LYS A 1 206 ? -11.619 38.784 27.958 1.00 43.88 206 LYS A N 1
ATOM 1596 C CA . LYS A 1 206 ? -11.275 37.748 28.953 1.00 43.88 206 LYS A CA 1
ATOM 1597 C C . LYS A 1 206 ? -12.163 36.516 28.788 1.00 43.88 206 LYS A C 1
ATOM 1599 O O . LYS A 1 206 ? -13.221 36.408 29.407 1.00 43.88 206 LYS A O 1
ATOM 1604 N N . GLU A 1 207 ? -11.722 35.572 27.969 1.00 40.72 207 GLU A N 1
ATOM 1605 C CA . GLU A 1 207 ? -12.453 34.328 27.763 1.00 40.72 207 GLU A CA 1
ATOM 1606 C C . GLU A 1 207 ? -12.407 33.413 28.995 1.00 40.72 207 GLU A C 1
ATOM 1608 O O . GLU A 1 207 ? -11.343 33.057 29.504 1.00 40.72 207 GLU A O 1
ATOM 1613 N N . THR A 1 208 ? -13.581 33.028 29.496 1.00 55.75 208 THR A N 1
ATOM 1614 C CA . THR A 1 208 ? -13.686 32.177 30.684 1.00 55.75 208 THR A CA 1
ATOM 1615 C C . THR A 1 208 ? -13.318 30.730 30.361 1.00 55.75 208 THR A C 1
ATOM 1617 O O . THR A 1 208 ? -13.576 30.221 29.270 1.00 55.75 208 THR A O 1
ATOM 1620 N N . ASN A 1 209 ? -12.753 30.024 31.345 1.00 49.66 209 ASN A N 1
ATOM 1621 C CA . ASN A 1 209 ? -12.271 28.651 31.158 1.00 49.66 209 ASN A CA 1
ATOM 1622 C C . ASN A 1 209 ? -13.390 27.683 30.702 1.00 49.66 209 ASN A C 1
ATOM 1624 O O . ASN A 1 209 ? -13.134 26.740 29.964 1.00 49.66 209 ASN A O 1
ATOM 1628 N N . ALA A 1 210 ? -14.649 27.964 31.064 1.00 46.50 210 ALA A N 1
ATOM 1629 C CA . ALA A 1 210 ? -15.823 27.223 30.597 1.00 46.50 210 ALA A CA 1
ATOM 1630 C C . ALA A 1 210 ? -16.127 27.427 29.098 1.00 46.50 210 ALA A C 1
ATOM 1632 O O . ALA A 1 210 ? -16.584 26.495 28.440 1.00 46.50 210 ALA A O 1
ATOM 1633 N N . LYS A 1 211 ? -15.846 28.614 28.538 1.00 44.94 211 LYS A N 1
ATOM 1634 C CA . LYS A 1 211 ? -15.955 28.864 27.093 1.00 44.94 211 LYS A CA 1
ATOM 1635 C C . LYS A 1 211 ? -14.889 28.076 26.332 1.00 44.94 211 LYS A C 1
ATOM 1637 O O . LYS A 1 211 ? -15.245 27.337 25.423 1.00 44.94 211 LYS A O 1
ATOM 1642 N N . ARG A 1 212 ? -13.626 28.125 26.783 1.00 47.91 212 ARG A N 1
ATOM 1643 C CA . ARG A 1 212 ? -12.538 27.287 26.242 1.00 47.91 212 ARG A CA 1
ATOM 1644 C C . ARG A 1 212 ? -12.841 25.795 26.332 1.00 47.91 212 ARG A C 1
ATOM 1646 O O . ARG A 1 212 ? -12.644 25.088 25.357 1.00 47.91 212 ARG A O 1
ATOM 1653 N N . GLN A 1 213 ? -13.373 25.312 27.455 1.00 46.34 213 GLN A N 1
ATOM 1654 C CA . GLN A 1 213 ? -13.783 23.909 27.586 1.00 46.34 213 GLN A CA 1
ATOM 1655 C C . GLN A 1 213 ? -14.947 23.545 26.657 1.00 46.34 213 GLN A C 1
ATOM 1657 O O . GLN A 1 213 ? -14.996 22.416 26.171 1.00 46.34 213 GLN A O 1
ATOM 1662 N N . LYS A 1 214 ? -15.862 24.480 26.370 1.00 40.38 214 LYS A N 1
ATOM 1663 C CA . LYS A 1 214 ? -16.910 24.268 25.368 1.00 40.38 214 LYS A CA 1
ATOM 1664 C C . LYS A 1 214 ? -16.328 24.244 23.952 1.00 40.38 214 LYS A C 1
ATOM 1666 O O . LYS A 1 214 ? -16.550 23.267 23.257 1.00 40.38 214 LYS A O 1
ATOM 1671 N N . GLU A 1 215 ? -15.485 25.203 23.573 1.00 39.22 215 GLU A N 1
ATOM 1672 C CA . GLU A 1 215 ? -14.741 25.169 22.304 1.00 39.22 215 GLU A CA 1
ATOM 1673 C C . GLU A 1 215 ? -13.855 23.925 22.151 1.00 39.22 215 GLU A C 1
ATOM 1675 O O . GLU A 1 215 ? -13.726 23.413 21.049 1.00 39.22 215 GLU A O 1
ATOM 1680 N N . GLN A 1 216 ? -13.239 23.412 23.219 1.00 43.62 216 GLN A N 1
ATOM 1681 C CA . GLN A 1 216 ? -12.467 22.164 23.179 1.00 43.62 216 GLN A CA 1
ATOM 1682 C C . GLN A 1 216 ? -13.377 20.941 23.020 1.00 43.62 216 GLN A C 1
ATOM 1684 O O . GLN A 1 216 ? -13.006 19.990 22.336 1.00 43.62 216 GLN A O 1
ATOM 1689 N N . LYS A 1 217 ? -14.581 20.967 23.602 1.00 38.28 217 LYS A N 1
ATOM 1690 C CA . LYS A 1 217 ? -15.603 19.929 23.422 1.00 38.28 217 LYS A CA 1
ATOM 1691 C C . LYS A 1 217 ? -16.245 19.977 22.031 1.00 38.28 217 LYS A C 1
ATOM 1693 O O . LYS A 1 217 ? -16.564 18.927 21.485 1.00 38.28 217 LYS A O 1
ATOM 1698 N N . ASP A 1 218 ? -16.351 21.164 21.444 1.00 32.72 218 ASP A N 1
ATOM 1699 C CA . ASP A 1 218 ? -16.862 21.378 20.091 1.00 32.72 218 ASP A CA 1
ATOM 1700 C C . ASP A 1 218 ? -15.750 21.124 19.038 1.00 32.72 218 ASP A C 1
ATOM 1702 O O . ASP A 1 218 ? -16.012 20.522 18.003 1.00 32.72 218 ASP A O 1
ATOM 1706 N N . LYS A 1 219 ? -14.468 21.404 19.332 1.00 38.03 219 LYS A N 1
ATOM 1707 C CA . LYS A 1 219 ? -13.304 20.931 18.540 1.00 38.03 219 LYS A CA 1
ATOM 1708 C C . LYS A 1 219 ? -13.075 19.422 18.660 1.00 38.03 219 LYS A C 1
ATOM 1710 O O . LYS A 1 219 ? -12.524 18.820 17.743 1.00 38.03 219 LYS A O 1
ATOM 1715 N N . ALA A 1 220 ? -13.571 18.780 19.718 1.00 36.06 220 ALA A N 1
ATOM 1716 C CA . ALA A 1 220 ? -13.675 17.322 19.786 1.00 36.06 220 ALA A CA 1
ATOM 1717 C C . ALA A 1 220 ? -14.778 16.742 18.870 1.00 36.06 220 ALA A C 1
ATOM 1719 O O . ALA A 1 220 ? -14.929 15.525 18.826 1.00 36.06 220 ALA A O 1
ATOM 1720 N N . VAL A 1 221 ? -15.512 17.568 18.109 1.00 35.38 221 VAL A N 1
ATOM 1721 C CA . VAL A 1 221 ? -16.381 17.118 17.002 1.00 35.38 221 VAL A CA 1
ATOM 1722 C C . VAL A 1 221 ? -15.591 16.962 15.691 1.00 35.38 221 VAL A C 1
ATOM 1724 O O . VAL A 1 221 ? -15.985 16.170 14.838 1.00 35.38 221 VAL A O 1
ATOM 1727 N N . SER A 1 222 ? -14.405 17.574 15.555 1.00 36.78 222 SER A N 1
ATOM 1728 C CA . SER A 1 222 ? -13.503 17.419 14.393 1.00 36.78 222 SER A CA 1
ATOM 1729 C C . SER A 1 222 ? -12.795 16.048 14.309 1.00 36.78 222 SER A C 1
ATOM 1731 O O . SER A 1 222 ? -11.695 15.932 13.776 1.00 36.78 222 SER A O 1
ATOM 1733 N N . LEU A 1 223 ? -13.420 14.994 14.840 1.00 48.16 223 LEU A N 1
ATOM 1734 C CA . LEU A 1 223 ? -13.020 13.590 14.679 1.00 48.16 223 LEU A CA 1
ATOM 1735 C C . LEU A 1 223 ? -13.444 13.014 13.327 1.00 48.16 223 LEU A C 1
ATOM 1737 O O . LEU A 1 223 ? -12.912 11.994 12.886 1.00 48.16 223 LEU A O 1
ATOM 1741 N N . GLU A 1 224 ? -14.469 13.601 12.712 1.00 53.47 224 GLU A N 1
ATOM 1742 C CA . GLU A 1 224 ? -15.099 13.041 11.526 1.00 53.47 224 GLU A CA 1
ATOM 1743 C C . GLU A 1 224 ? -14.253 13.300 10.280 1.00 53.47 224 GLU A C 1
ATOM 1745 O O . GLU A 1 224 ? -14.408 14.307 9.594 1.00 53.47 224 GLU A O 1
ATOM 1750 N N . CYS A 1 225 ? -13.388 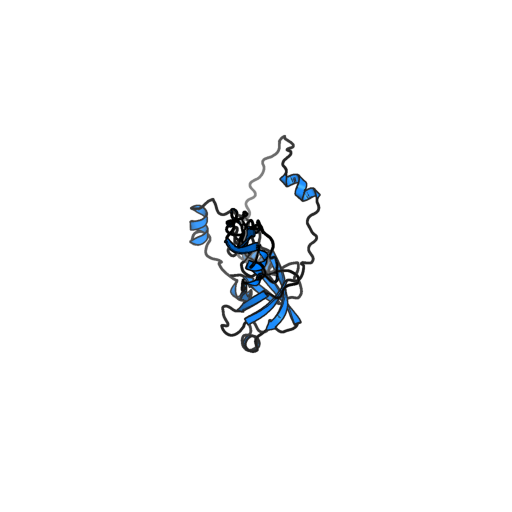12.337 9.950 1.00 60.44 225 CYS A N 1
ATOM 1751 C CA . CYS A 1 225 ? -12.801 12.200 8.619 1.00 60.44 225 CYS A CA 1
ATOM 1752 C C . CYS A 1 225 ? -13.892 12.400 7.537 1.00 60.44 225 CYS A C 1
ATOM 1754 O O . CYS A 1 225 ? -14.766 11.533 7.409 1.00 60.44 225 CYS A O 1
ATOM 1756 N N . PRO A 1 226 ? -13.872 13.484 6.731 1.00 60.12 226 PRO A N 1
ATOM 1757 C CA . PRO A 1 226 ? -15.042 13.866 5.929 1.00 60.12 226 PRO A CA 1
ATOM 1758 C C . PRO A 1 226 ? -15.436 12.840 4.858 1.00 60.12 226 PRO A C 1
ATOM 1760 O O . PRO A 1 226 ? -16.622 12.643 4.598 1.00 60.12 226 PRO A O 1
ATOM 1763 N N . ALA A 1 227 ? -14.455 12.118 4.308 1.00 60.06 227 ALA A N 1
ATOM 1764 C CA . ALA A 1 227 ? -14.636 11.012 3.360 1.00 60.06 227 ALA A CA 1
ATOM 1765 C C . ALA A 1 227 ? -15.174 9.704 3.998 1.00 60.06 227 ALA A C 1
ATOM 1767 O O . ALA A 1 227 ? -15.227 8.664 3.347 1.00 60.06 227 ALA A O 1
ATOM 1768 N N . CYS A 1 228 ? -15.511 9.713 5.294 1.00 63.28 228 CYS A N 1
ATOM 1769 C CA . CYS A 1 228 ? -15.595 8.504 6.121 1.00 63.28 228 CYS A CA 1
ATOM 1770 C C . CYS A 1 228 ? -16.755 8.485 7.130 1.00 63.28 228 CYS A C 1
ATOM 1772 O O . CYS A 1 228 ? -16.708 7.724 8.096 1.00 63.28 228 CYS A O 1
ATOM 1774 N N . LYS A 1 229 ? -17.824 9.256 6.882 1.00 55.62 229 LYS A N 1
ATOM 1775 C CA . LYS A 1 229 ? -18.974 9.555 7.776 1.00 55.62 229 LYS A CA 1
ATOM 1776 C C . LYS A 1 229 ? -19.741 8.360 8.397 1.00 55.62 229 LYS A C 1
ATOM 1778 O O . LYS A 1 229 ? -20.749 8.566 9.064 1.00 55.62 229 LYS A O 1
ATOM 1783 N N . LYS A 1 230 ? -19.340 7.108 8.133 1.00 59.34 230 LYS A N 1
ATOM 1784 C CA . LYS A 1 230 ? -19.936 5.860 8.665 1.00 59.34 230 LYS A CA 1
ATOM 1785 C C . LYS A 1 230 ? -18.906 4.749 8.975 1.00 59.34 230 LYS A C 1
ATOM 1787 O O . LYS A 1 230 ? -19.302 3.604 9.181 1.00 59.34 230 LYS A O 1
ATOM 1792 N N . GLY A 1 231 ? -17.601 5.041 8.957 1.00 61.59 231 GLY A N 1
ATOM 1793 C CA . GLY A 1 231 ? -16.525 4.056 9.155 1.00 61.59 231 GLY A CA 1
ATOM 1794 C C . GLY A 1 231 ? -15.933 4.061 10.569 1.00 61.59 231 GLY A C 1
ATOM 1795 O O . GLY A 1 231 ? -15.923 5.088 11.242 1.00 61.59 231 GLY A O 1
ATOM 1796 N N . ALA A 1 232 ? -15.388 2.926 11.018 1.00 79.25 232 ALA A N 1
ATOM 1797 C CA . ALA A 1 232 ? -14.605 2.880 12.259 1.00 79.25 232 ALA A CA 1
ATOM 1798 C C . ALA A 1 232 ? -13.223 3.529 12.060 1.00 79.25 232 ALA A C 1
ATOM 1800 O O . ALA A 1 232 ? -12.554 3.241 11.064 1.00 79.25 232 ALA A O 1
ATOM 1801 N N . LEU A 1 233 ? -12.806 4.383 13.003 1.00 84.06 233 LEU A N 1
ATOM 1802 C CA . LEU A 1 233 ? -11.645 5.263 12.852 1.00 84.06 233 LEU A CA 1
ATOM 1803 C C . LEU A 1 233 ? -10.380 4.742 13.558 1.00 84.06 233 LEU A C 1
ATOM 1805 O O . LEU A 1 233 ? -10.379 4.434 14.755 1.00 84.06 233 LEU A O 1
ATOM 1809 N N . PHE A 1 234 ? -9.282 4.719 12.808 1.00 87.88 234 PHE A N 1
ATOM 1810 C CA . PHE A 1 234 ? -7.937 4.348 13.245 1.00 87.88 234 PHE A CA 1
ATOM 1811 C C . PHE A 1 234 ? -6.911 5.409 12.812 1.00 87.88 234 PHE A C 1
ATOM 1813 O O . PHE A 1 234 ? -7.238 6.332 12.067 1.00 87.88 234 PHE A O 1
ATOM 1820 N N . ILE A 1 235 ? -5.665 5.275 13.266 1.00 87.19 235 ILE A N 1
ATOM 1821 C CA . ILE A 1 235 ? -4.547 6.184 12.964 1.00 87.19 235 ILE A CA 1
ATOM 1822 C C . ILE A 1 235 ? -3.316 5.364 12.530 1.00 87.19 235 ILE A C 1
ATOM 1824 O O . ILE A 1 235 ? -3.077 4.283 13.082 1.00 87.19 235 ILE A O 1
ATOM 1828 N N . PHE A 1 236 ? -2.559 5.870 11.547 1.00 87.31 236 PHE A N 1
ATOM 1829 C CA . PHE A 1 236 ? -1.255 5.334 11.115 1.00 87.31 236 PHE A CA 1
ATOM 1830 C C . PHE A 1 236 ? -0.114 5.728 12.069 1.00 87.31 236 PHE A C 1
ATOM 1832 O O . PHE A 1 236 ? -0.108 6.834 12.605 1.00 87.31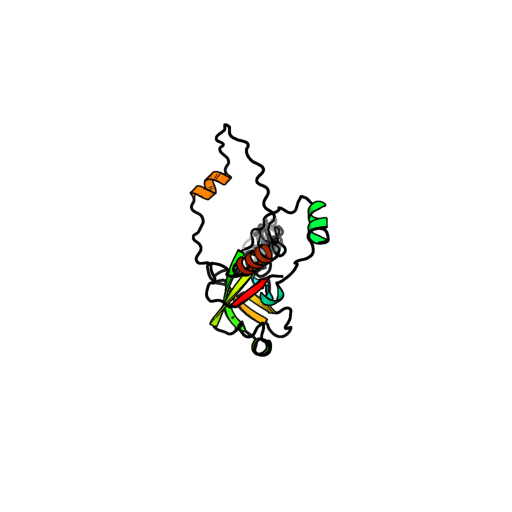 236 PHE A O 1
ATOM 1839 N N . VAL A 1 237 ? 0.895 4.857 12.209 1.00 83.38 237 VAL A N 1
ATOM 1840 C CA . VAL A 1 237 ? 2.081 5.049 13.074 1.00 83.38 237 VAL A CA 1
ATOM 1841 C C . VAL A 1 237 ? 3.378 4.739 12.323 1.00 83.38 237 VAL A C 1
ATOM 1843 O O . VAL A 1 237 ? 3.418 3.669 11.675 1.00 83.38 237 VAL A O 1
#

InterPro domains:
  IPR000884 Thrombospondin type-1 (TSP1) repeat [PS50092] (1-51)
  IPR000884 Thrombospondin type-1 (TSP1) repeat [SM00209] (1-51)
  IPR036383 Thrombospondin type-1 repeat superfamily [G3DSA:2.20.100.10] (1-46)
  IPR036383 Thrombospondin type-1 repeat superfamily [SSF82895] (2-46)
  IPR039942 Somatomedin-B and thrombospondin type-1 domain-containing protein [PTHR20920] (1-177)
  IPR044004 Spondin-like TSP1 domain [PF19028] (1-50)
  IPR056801 SBSPON-like, C-terminal [PF25031] (83-175)

Organism: NCBI:txid439358

Sequence (237 aa):
MSAWGPWSECDAECGAGRMSRARAIERPPINGGKHCGALVQKRACMGQRCPRDQRQAALRETALLLPASLGWSRDVNATHDIRRNLRLRYPKDPADENEYCVPFEVIKASKACRKEKGFAALREGSRVCVRCESQAIRKALGYRCQGHGLVDRATRWSALAATHCHGKWVRLESDQPEPDDDQVREMLGDSPDENQVDEEDAGSAKETNAKRQKEQKDKAVSLECPACKKGALFIFV

Secondary structure (DSSP, 8-state):
-PPP-PPPPPS-SBSEEEEEEE---SS---TTPPPP--SEEEEEEE-B-----HHHHHHH-EEEEEEGGGS------TTT-HHHHHHTT-TTS------EEEEEEEEEE-GGGGTSGGGTT--TT-EEEEEE-TTTEEGGGSSEETT--BBTB-EEEEESS-TT-EEEEEEPPPSSPPPPHHHHHHTT--------------------HHHHHHHHHHHTTTT--GGGTTSEEEEE-